Protein AF-A0A1S8BAC7-F1 (afdb_monomer)

Organism: NCBI:txid420778

Nearest PDB structures (foldseek):
  7ywp-assembly1_A  TM=1.695E-01  e=4.856E-01  Serratia proteamaculans

Foldseek 3Di:
DDDDDDDDDDDDDPPPPPPQDKDKAWEAQAADPDDWQFQQFADFQQQVPDRTRYQHHQPDKDKDKDKDADPPLGKIKIKIFISAHDAVPGRGTTKMKIWMAGSVLDIAIFMDGLNVTKMWIQGQQGIKIDSDQAWIKTWGTLPDPFTKMKIFGDHPRQQKGDIKIWTAQARKCALQGGSPDGPDRQDLDPPDGDIGSRQDTDMDDDMDGDGDDDPDDDDDDDDDDQADKFWDWHHDNFWIKIWIDGPNDIGIWIWGHDRRHTDDTQHDPPFKDKDDDFPFLTAGSHCGCVPHGWNWIWIWGDDPNDIDTDTPDDPD

Solvent-accessible surface area (backbone atoms only — not comparable to full-atom values): 18155 Å² total; per-residue (Å²): 137,86,86,82,84,83,84,80,83,82,78,82,78,81,77,76,80,77,74,74,65,66,46,76,47,76,32,62,56,39,58,35,91,63,88,76,67,67,65,69,72,59,46,75,69,46,74,77,48,87,43,54,95,58,36,17,17,68,87,36,67,49,73,50,78,49,74,49,74,40,90,88,60,58,30,39,42,36,40,37,44,37,31,26,37,64,44,98,89,50,92,35,25,36,36,39,40,39,36,36,28,41,63,90,56,53,62,46,73,40,57,41,72,17,79,77,13,36,44,36,36,40,37,74,70,19,38,37,40,33,35,43,78,39,34,36,39,40,35,43,27,71,80,51,87,84,29,36,35,42,37,39,37,52,14,80,84,48,46,31,40,38,38,38,39,34,38,42,53,34,72,41,28,35,63,75,34,58,51,79,43,74,81,43,66,31,49,82,46,96,96,42,75,52,61,36,61,62,47,24,58,59,70,50,80,53,71,49,70,63,89,64,86,78,87,87,84,79,88,82,84,88,76,95,68,94,66,79,60,33,46,50,72,51,61,44,98,48,29,39,38,40,39,36,35,55,89,94,46,75,38,53,35,28,38,32,30,54,95,55,35,82,74,48,78,42,70,47,81,85,35,50,47,78,43,82,44,50,95,29,46,61,42,33,88,84,53,45,72,82,63,45,42,41,50,26,45,37,50,35,40,60,59,97,91,43,79,52,85,50,73,54,72,75,49,105

Secondary structure (DSSP, 8-state):
-PPP------------------EEEEE-SS--SSPPPB--S--TT-SSS--BSSSPPTT--EEEEEEEE-TTT--EEEEEEEE----TT-SSSEEEEEEEE-TTS-EEEEEEE-TT-EEEEEETTEEEEEETTTEEEEEE-TTSSS-EEEEEEEETTTTEEEEEEEEESS--B-SSSBTT-TT----SBTTB---BSSSSEEEEEEEEE-----------------PPPEEEEEEETTEEEEEEEETTEEEEEEEEEETTEEEEEEESTTTEEEEEESTB-SEETTTBGGG-B--EEEEEEEETTEEEEEE-----

pLDDT: mean 75.14, std 21.35, range [21.98, 98.56]

Mean predicted aligned error: 11.05 Å

Radius of gyration: 21.4 Å; Cα contacts (8 Å, |Δi|>4): 702; chains: 1; bounding box: 42×78×62 Å

InterPro domains:
  IPR056402 Diels-Alderase, N-terminal domain [PF24137] (20-212)

Sequence (316 aa):
MRLAALAVTGGVSMATCCSNNTRTLNLAPAYHNGTVHVEHLPTPGNLDGVRMLTPAARSSADFWYFDVFSASINQTVNIVLFNSCEFSQYLHPLTVQVSGVYANGTAFYHEAIADAGVSLTNSAAGITGAWKGVGSFRGTSLAQLDVEYTITLDSAAMDISGTINLKSLAPPHHPCAPNAAVSADQSPVPGLFWAAAVPDAQTTVALRARLRRRTASGTTTRTGASGPPRYWGATASCGTACWTMRGAREHRKAFVCEDGRVRDRLWGEKKVVVGQRGRRAAWSLATGLVGAEGCGWIIRWRVAGWWRWRCGRRLL

Structure (mmCIF, N/CA/C/O backbone):
data_AF-A0A1S8BAC7-F1
#
_entry.id   AF-A0A1S8BAC7-F1
#
loop_
_atom_site.group_PDB
_atom_site.id
_atom_site.type_symbol
_atom_site.label_atom_id
_atom_site.label_alt_id
_atom_site.label_comp_id
_atom_site.label_asym_id
_atom_site.label_entity_id
_atom_site.label_seq_id
_atom_site.pdbx_PDB_ins_code
_atom_site.Cartn_x
_atom_site.Cartn_y
_atom_site.Cartn_z
_atom_site.occupancy
_atom_site.B_iso_or_equiv
_atom_site.auth_seq_id
_atom_site.auth_comp_id
_atom_site.auth_asym_id
_atom_site.auth_atom_id
_atom_site.pdbx_PDB_model_num
ATOM 1 N N . MET A 1 1 ? -13.564 58.855 -38.497 1.00 42.28 1 MET A N 1
ATOM 2 C CA . MET A 1 1 ? -13.480 57.448 -38.946 1.00 42.28 1 MET A CA 1
ATOM 3 C C . MET A 1 1 ? -12.813 56.656 -37.821 1.00 42.28 1 MET A C 1
ATOM 5 O O . MET A 1 1 ? -11.635 56.866 -37.575 1.00 42.28 1 MET A O 1
ATOM 9 N N . ARG A 1 2 ? -13.580 55.902 -37.019 1.00 39.72 2 ARG A N 1
ATOM 10 C CA . ARG A 1 2 ? -13.073 55.142 -35.856 1.00 39.72 2 ARG A CA 1
ATOM 11 C C . ARG A 1 2 ? -12.868 53.686 -36.285 1.00 39.72 2 ARG A C 1
ATOM 13 O O . ARG A 1 2 ? -13.846 53.043 -36.646 1.00 39.72 2 ARG A O 1
ATOM 20 N N . LEU A 1 3 ? -11.630 53.191 -36.254 1.00 42.50 3 LEU A N 1
ATOM 21 C CA . LEU A 1 3 ? -11.326 51.766 -36.418 1.00 42.50 3 LEU A CA 1
ATOM 22 C C . LEU A 1 3 ? -11.268 51.100 -35.039 1.00 42.50 3 LEU A C 1
ATOM 24 O O . LEU A 1 3 ? -10.473 51.496 -34.190 1.00 42.50 3 LEU A O 1
ATOM 28 N N . ALA A 1 4 ? -12.118 50.096 -34.831 1.00 47.16 4 ALA A N 1
ATOM 29 C CA . ALA A 1 4 ? -12.060 49.184 -33.698 1.00 47.16 4 ALA A CA 1
ATOM 30 C C . ALA A 1 4 ? -11.228 47.955 -34.095 1.00 47.16 4 ALA A C 1
ATOM 32 O O . ALA A 1 4 ? -11.544 47.292 -35.081 1.00 47.16 4 ALA A O 1
ATOM 33 N N . ALA A 1 5 ? -10.169 47.660 -33.341 1.00 48.50 5 ALA A N 1
ATOM 34 C CA . ALA A 1 5 ? -9.373 46.449 -33.502 1.00 48.50 5 ALA A CA 1
ATOM 35 C C . ALA A 1 5 ? -9.891 45.374 -32.535 1.00 48.50 5 ALA A C 1
ATOM 37 O O . ALA A 1 5 ? -9.780 45.518 -31.318 1.00 48.50 5 ALA A O 1
ATOM 38 N N . LEU A 1 6 ? -10.483 44.312 -33.084 1.00 50.25 6 LEU A N 1
ATOM 39 C CA . LEU A 1 6 ? -10.899 43.122 -32.346 1.00 50.25 6 LEU A CA 1
ATOM 40 C C . LEU A 1 6 ? -9.689 42.180 -32.227 1.00 50.25 6 LEU A C 1
ATOM 42 O O . LEU A 1 6 ? -9.240 41.619 -33.225 1.00 50.25 6 LEU A O 1
ATOM 46 N N . ALA A 1 7 ? -9.145 42.015 -31.022 1.00 49.56 7 ALA A N 1
ATOM 47 C CA . ALA A 1 7 ? -8.105 41.027 -30.751 1.00 49.56 7 ALA A CA 1
ATOM 48 C C . ALA A 1 7 ? -8.759 39.679 -30.413 1.00 49.56 7 ALA A C 1
ATOM 50 O O . ALA A 1 7 ? -9.357 39.518 -29.350 1.00 49.56 7 ALA A O 1
ATOM 51 N N . VAL A 1 8 ? -8.657 38.713 -31.328 1.00 51.03 8 VAL A N 1
ATOM 52 C CA . VAL A 1 8 ? -9.067 37.321 -31.102 1.00 51.03 8 VAL A CA 1
ATOM 53 C C . VAL A 1 8 ? -7.910 36.595 -30.419 1.00 51.03 8 VAL A C 1
ATOM 55 O O . VAL A 1 8 ? -6.892 36.303 -31.043 1.00 51.03 8 VAL A O 1
ATOM 58 N N . THR A 1 9 ? -8.045 36.309 -29.127 1.00 56.06 9 THR A N 1
ATOM 59 C CA . THR A 1 9 ? -7.118 35.441 -28.397 1.00 56.06 9 THR A CA 1
ATOM 60 C C . THR A 1 9 ? -7.487 33.981 -28.653 1.00 56.06 9 THR A C 1
ATOM 62 O O . THR A 1 9 ? -8.425 33.436 -28.077 1.00 56.06 9 THR A O 1
ATOM 65 N N . GLY A 1 10 ? -6.748 33.335 -29.558 1.00 46.16 10 GLY A N 1
ATOM 66 C CA . GLY A 1 10 ? -6.841 31.895 -29.787 1.00 46.16 10 GLY A CA 1
ATOM 67 C C . GLY A 1 10 ? -6.349 31.119 -28.565 1.00 46.16 10 GLY A C 1
ATOM 68 O O . GLY A 1 10 ? -5.160 31.133 -28.251 1.00 46.16 10 GLY A O 1
ATOM 69 N N . GLY A 1 11 ? -7.262 30.447 -27.864 1.00 45.00 11 GLY A N 1
ATOM 70 C CA . GLY A 1 11 ? -6.926 29.514 -26.794 1.00 45.00 11 GLY A CA 1
ATOM 71 C C . GLY A 1 11 ? -6.369 28.218 -27.375 1.00 45.00 11 GLY A C 1
ATOM 72 O O . GLY A 1 11 ? -7.105 27.435 -27.971 1.00 45.00 11 GLY A O 1
ATOM 73 N N . VAL A 1 12 ? -5.071 27.975 -27.198 1.00 43.78 12 VAL A N 1
ATOM 74 C CA . VAL A 1 12 ? -4.461 26.677 -27.503 1.00 43.78 12 VAL A CA 1
ATOM 75 C C . VAL A 1 12 ? -4.834 25.716 -26.376 1.00 43.78 12 VAL A C 1
ATOM 77 O O . VAL A 1 12 ? -4.272 25.771 -25.284 1.00 43.78 12 VAL A O 1
ATOM 80 N N . SER A 1 13 ? -5.816 24.851 -26.628 1.00 48.56 13 SER A N 1
ATOM 81 C CA . SER A 1 13 ? -6.136 23.741 -25.732 1.00 48.56 13 SER A CA 1
ATOM 82 C C . SER A 1 13 ? -5.038 22.688 -25.873 1.00 48.56 13 SER A C 1
ATOM 84 O O . SER A 1 13 ? -4.974 21.979 -26.879 1.00 48.56 13 SER A O 1
ATOM 86 N N . MET A 1 14 ? -4.124 22.615 -24.902 1.00 45.75 14 MET A N 1
ATOM 87 C CA . MET A 1 14 ? -3.164 21.517 -24.829 1.00 45.75 14 MET A CA 1
ATOM 88 C C . MET A 1 14 ? -3.912 20.249 -24.418 1.00 45.75 14 MET A C 1
ATOM 90 O O . MET A 1 14 ? -4.126 19.989 -23.236 1.00 45.75 14 MET A O 1
ATOM 94 N N . ALA A 1 15 ? -4.333 19.466 -25.411 1.00 43.78 15 ALA A N 1
ATOM 95 C CA . ALA A 1 15 ? -4.761 18.095 -25.202 1.00 43.78 15 ALA A CA 1
ATOM 96 C C . ALA A 1 15 ? -3.538 17.285 -24.752 1.00 43.78 15 ALA A C 1
ATOM 98 O O . ALA A 1 15 ? -2.684 16.911 -25.555 1.00 43.78 15 ALA A O 1
ATOM 99 N N . THR A 1 16 ? -3.425 17.050 -23.448 1.00 48.81 16 THR A N 1
ATOM 100 C CA . THR A 1 16 ? -2.468 16.098 -22.890 1.00 48.81 16 THR A CA 1
ATOM 101 C C . THR A 1 16 ? -2.789 14.732 -23.490 1.00 48.81 16 THR A C 1
ATOM 103 O O . THR A 1 16 ? -3.819 14.146 -23.163 1.00 48.81 16 THR A O 1
ATOM 106 N N . CYS A 1 17 ? -1.953 14.236 -24.405 1.00 44.88 17 CYS A N 1
ATOM 107 C CA . CYS A 1 17 ? -2.065 12.872 -24.914 1.00 44.88 17 CYS A CA 1
ATOM 108 C C . CYS A 1 17 ? -1.991 11.903 -23.728 1.00 44.88 17 CYS A C 1
ATOM 110 O O . CYS A 1 17 ? -0.914 11.651 -23.186 1.00 44.88 17 CYS A O 1
ATOM 112 N N . CYS A 1 18 ? -3.138 11.364 -23.317 1.00 50.09 18 CYS A N 1
ATOM 113 C CA . CYS A 1 18 ? -3.202 10.241 -22.399 1.00 50.09 18 CYS A CA 1
ATOM 114 C C . CYS A 1 18 ? -2.524 9.054 -23.089 1.00 50.09 18 CYS A C 1
ATOM 116 O O . CYS A 1 18 ? -3.093 8.428 -23.981 1.00 50.09 18 CYS A O 1
ATOM 118 N N . SER A 1 19 ? -1.276 8.771 -22.718 1.00 51.78 19 SER A N 1
ATOM 119 C CA . SER A 1 19 ? -0.589 7.550 -23.127 1.00 51.78 19 SER A CA 1
ATOM 120 C C . SER A 1 19 ? -1.385 6.353 -22.597 1.00 51.78 19 SER A C 1
ATOM 122 O O . SER A 1 19 ? -1.284 6.012 -21.421 1.00 51.78 19 SER A O 1
ATOM 124 N N . ASN A 1 20 ? -2.163 5.705 -23.467 1.00 62.03 20 ASN A N 1
ATOM 125 C CA . ASN A 1 20 ? -2.973 4.509 -23.189 1.00 62.03 20 ASN A CA 1
ATOM 126 C C . ASN A 1 20 ? -2.140 3.233 -22.941 1.00 62.03 20 ASN A C 1
ATOM 128 O O . ASN A 1 20 ? -2.645 2.118 -23.080 1.00 62.03 20 ASN A O 1
ATOM 132 N N . ASN A 1 21 ? -0.863 3.363 -22.584 1.00 81.56 21 ASN A N 1
ATOM 133 C CA . ASN A 1 21 ? 0.003 2.215 -22.365 1.00 81.56 21 ASN A CA 1
ATOM 134 C C . ASN A 1 21 ? -0.425 1.470 -21.101 1.00 81.56 21 ASN A C 1
ATOM 136 O O . ASN A 1 21 ? -0.156 1.894 -19.978 1.00 81.56 21 ASN A O 1
ATOM 140 N N . THR A 1 22 ? -1.087 0.334 -21.311 1.00 90.12 22 THR A N 1
ATOM 141 C CA . THR A 1 22 ? -1.288 -0.663 -20.266 1.00 90.12 22 THR A CA 1
ATOM 142 C C . THR A 1 22 ? 0.020 -1.411 -20.070 1.00 90.12 22 THR A C 1
ATOM 144 O O . THR A 1 22 ? 0.565 -2.000 -21.003 1.00 90.12 22 THR A O 1
ATOM 147 N N . ARG A 1 23 ? 0.532 -1.375 -18.846 1.00 92.12 23 ARG A N 1
ATOM 148 C CA . ARG A 1 23 ? 1.742 -2.065 -18.430 1.00 92.12 23 ARG A CA 1
ATOM 149 C C . ARG A 1 23 ? 1.366 -3.171 -17.465 1.00 92.12 23 ARG A C 1
ATOM 151 O O . ARG A 1 23 ? 0.921 -2.881 -16.360 1.00 92.12 23 ARG A O 1
ATOM 158 N N . THR A 1 24 ? 1.627 -4.412 -17.850 1.00 95.56 24 THR A N 1
ATOM 159 C CA . THR A 1 24 ? 1.499 -5.571 -16.963 1.00 95.56 24 THR A CA 1
ATOM 160 C C . THR A 1 24 ? 2.880 -6.097 -16.599 1.00 95.56 24 THR A C 1
ATOM 162 O O . THR A 1 24 ? 3.746 -6.249 -17.459 1.00 95.56 24 THR A O 1
ATOM 165 N N . LEU A 1 25 ? 3.082 -6.374 -15.317 1.00 96.81 25 LEU A N 1
ATOM 166 C CA . LEU A 1 25 ? 4.296 -6.935 -14.753 1.00 96.81 25 LEU A CA 1
ATOM 167 C C . LEU A 1 25 ? 3.953 -8.202 -13.976 1.00 96.81 25 LEU A C 1
ATOM 169 O O . LEU A 1 25 ? 3.127 -8.177 -13.069 1.00 96.81 25 LEU A O 1
ATOM 173 N N . ASN A 1 26 ? 4.634 -9.296 -14.305 1.00 98.19 26 ASN A N 1
ATOM 174 C CA . ASN A 1 26 ? 4.557 -10.538 -13.549 1.00 98.19 26 ASN A CA 1
ATOM 175 C C . ASN A 1 26 ? 5.874 -10.749 -12.804 1.00 98.19 26 ASN A C 1
ATOM 177 O O . ASN A 1 26 ? 6.935 -10.792 -13.425 1.00 98.19 26 ASN A O 1
ATOM 181 N N . LEU A 1 27 ? 5.803 -10.887 -11.483 1.00 97.88 27 LEU A N 1
ATOM 182 C CA . LEU A 1 27 ? 6.960 -11.143 -10.632 1.00 97.88 27 LEU A CA 1
ATOM 183 C C . LEU A 1 27 ? 6.969 -12.608 -10.205 1.00 97.88 27 LEU A C 1
ATOM 185 O O . LEU A 1 27 ? 5.995 -13.107 -9.634 1.00 97.88 27 LEU A O 1
ATOM 189 N N . ALA A 1 28 ? 8.082 -13.285 -10.478 1.00 97.56 28 ALA A N 1
ATOM 190 C CA . ALA A 1 28 ? 8.318 -14.642 -10.008 1.00 97.56 28 ALA A CA 1
ATOM 191 C C . ALA A 1 28 ? 8.602 -14.657 -8.491 1.00 97.56 28 ALA A C 1
ATOM 193 O O . ALA A 1 28 ? 9.180 -13.697 -7.974 1.00 97.56 28 ALA A O 1
ATOM 194 N N . PRO A 1 29 ? 8.250 -15.743 -7.780 1.00 97.19 29 PRO A N 1
ATOM 195 C CA . PRO A 1 29 ? 8.518 -15.941 -6.353 1.00 97.19 29 PRO A CA 1
ATOM 196 C C . PRO A 1 29 ? 9.998 -16.285 -6.106 1.00 97.19 29 PRO A C 1
ATOM 198 O O . PRO A 1 29 ? 10.340 -17.325 -5.556 1.00 97.19 29 PRO A O 1
ATOM 201 N N . ALA A 1 30 ? 10.905 -15.416 -6.544 1.00 96.31 30 ALA A N 1
ATOM 202 C CA . ALA A 1 30 ? 12.341 -15.558 -6.344 1.00 96.31 30 ALA A CA 1
ATOM 203 C C . ALA A 1 30 ? 12.979 -14.179 -6.187 1.00 96.31 30 ALA A C 1
ATOM 205 O O . ALA A 1 30 ? 12.541 -13.218 -6.816 1.00 96.31 30 ALA A O 1
ATOM 206 N N . TYR A 1 31 ? 14.026 -14.073 -5.370 1.00 95.75 31 TYR A N 1
ATOM 207 C CA . TYR A 1 31 ? 14.820 -12.847 -5.309 1.00 95.75 31 TYR A CA 1
ATOM 208 C C . TYR A 1 31 ? 15.506 -12.582 -6.652 1.00 95.75 31 TYR A C 1
ATOM 210 O O . TYR A 1 31 ? 16.012 -13.499 -7.303 1.00 95.75 31 TYR A O 1
ATOM 218 N N . HIS A 1 32 ? 15.562 -11.316 -7.057 1.00 95.56 32 HIS A N 1
ATOM 219 C CA . HIS A 1 32 ? 16.296 -10.925 -8.252 1.00 95.56 32 HIS A CA 1
ATOM 220 C C . HIS A 1 32 ? 17.803 -10.957 -7.987 1.00 95.56 32 HIS A C 1
ATOM 222 O O . HIS A 1 32 ? 18.302 -10.320 -7.056 1.00 95.56 32 HIS A O 1
ATOM 228 N N . ASN A 1 33 ? 18.528 -11.702 -8.820 1.00 93.81 33 ASN A N 1
ATOM 229 C CA . ASN A 1 33 ? 19.982 -11.768 -8.780 1.00 93.81 33 ASN A CA 1
ATOM 230 C C . ASN A 1 33 ? 20.565 -10.690 -9.702 1.00 93.81 33 ASN A C 1
ATOM 232 O O . ASN A 1 33 ? 20.845 -10.946 -10.872 1.00 93.81 33 ASN A O 1
ATOM 236 N N . GLY A 1 34 ? 20.661 -9.463 -9.197 1.00 91.50 34 GLY A N 1
ATOM 237 C CA . GLY A 1 34 ? 21.157 -8.334 -9.974 1.00 91.50 34 GLY A CA 1
ATOM 238 C C . GLY A 1 34 ? 20.811 -6.982 -9.369 1.00 91.50 34 GLY A C 1
ATOM 239 O O . GLY A 1 34 ? 20.239 -6.879 -8.280 1.00 91.50 34 GLY A O 1
ATOM 240 N N . THR A 1 35 ? 21.170 -5.931 -10.098 1.00 90.81 35 THR A N 1
ATOM 241 C CA . THR A 1 35 ? 20.839 -4.556 -9.730 1.00 90.81 35 THR A CA 1
ATOM 242 C C . THR A 1 35 ? 19.378 -4.273 -10.046 1.00 90.81 35 THR A C 1
ATOM 244 O O . THR A 1 35 ? 18.949 -4.361 -11.193 1.00 90.81 35 THR A O 1
ATOM 247 N N . VAL A 1 36 ? 18.623 -3.867 -9.029 1.00 91.75 36 VAL A N 1
ATOM 248 C CA . VAL A 1 36 ? 17.250 -3.388 -9.197 1.00 91.75 36 VAL A CA 1
ATOM 249 C C . VAL A 1 36 ? 17.268 -1.898 -9.505 1.00 91.75 36 VAL A C 1
ATOM 251 O O . VAL A 1 36 ? 17.799 -1.101 -8.731 1.00 91.75 36 VAL A O 1
ATOM 254 N N . HIS A 1 37 ? 16.639 -1.514 -10.613 1.00 90.38 37 HIS A N 1
ATOM 255 C CA . HIS A 1 37 ? 16.348 -0.117 -10.905 1.00 90.38 37 HIS A CA 1
ATOM 256 C C . HIS A 1 37 ? 15.007 0.280 -10.275 1.00 90.38 37 HIS A C 1
ATOM 258 O O . HIS A 1 37 ? 13.975 -0.317 -10.587 1.00 90.38 37 HIS A O 1
ATOM 264 N N . VAL A 1 38 ? 15.029 1.303 -9.418 1.00 88.25 38 VAL A N 1
ATOM 265 C CA . VAL A 1 38 ? 13.830 1.889 -8.803 1.00 88.25 38 VAL A CA 1
ATOM 266 C C . VAL A 1 38 ? 13.488 3.189 -9.526 1.00 88.25 38 VAL A C 1
ATOM 268 O O . VAL A 1 38 ? 14.299 4.120 -9.578 1.00 88.25 38 VAL A O 1
ATOM 271 N N . GLU A 1 39 ? 12.285 3.264 -10.088 1.00 85.38 39 GLU A N 1
ATOM 272 C CA . GLU A 1 39 ? 11.765 4.506 -10.658 1.00 85.38 39 GLU A CA 1
ATOM 273 C C . GLU A 1 39 ? 11.519 5.528 -9.542 1.00 85.38 39 GLU A C 1
ATOM 275 O O . GLU A 1 39 ? 10.659 5.342 -8.688 1.00 85.38 39 GLU A O 1
ATOM 280 N N . HIS A 1 40 ? 12.293 6.611 -9.548 1.00 79.88 40 HIS A N 1
ATOM 281 C CA . HIS A 1 40 ? 12.266 7.652 -8.515 1.00 79.88 40 HIS A CA 1
ATOM 282 C C . HIS A 1 40 ? 11.684 8.981 -9.011 1.00 79.88 40 HIS A C 1
ATOM 284 O O . HIS A 1 40 ? 11.554 9.934 -8.241 1.00 79.88 40 HIS A O 1
ATOM 290 N N . LEU A 1 41 ? 11.382 9.070 -10.309 1.00 79.75 41 LEU A N 1
ATOM 291 C CA . LEU A 1 41 ? 10.828 10.272 -10.909 1.00 79.75 41 LEU A CA 1
ATOM 292 C C . LEU A 1 41 ? 9.293 10.226 -10.881 1.00 79.75 41 LEU A C 1
ATOM 294 O O . LEU A 1 41 ? 8.696 9.167 -11.095 1.00 79.75 41 LEU A O 1
ATOM 298 N N . PRO A 1 42 ? 8.627 11.366 -10.623 1.00 75.12 42 PRO A N 1
ATOM 299 C CA . PRO A 1 42 ? 7.185 11.467 -10.768 1.00 75.12 42 PRO A CA 1
ATOM 300 C C . PRO A 1 42 ? 6.772 11.274 -12.217 1.00 75.12 42 PRO A C 1
ATOM 302 O O . PRO A 1 42 ? 7.238 11.980 -13.110 1.00 75.12 42 PRO A O 1
ATOM 305 N N . THR A 1 43 ? 5.817 10.378 -12.412 1.00 78.50 43 THR A N 1
ATOM 306 C CA . THR A 1 43 ? 5.073 10.256 -13.658 1.00 78.50 43 THR A CA 1
ATOM 307 C C . THR A 1 43 ? 3.639 10.683 -13.354 1.00 78.50 43 THR A C 1
ATOM 309 O O . THR A 1 43 ? 3.008 10.071 -12.483 1.00 78.50 43 THR A O 1
ATOM 312 N N . PRO A 1 44 ? 3.116 11.734 -14.012 1.00 74.50 44 PRO A N 1
ATOM 313 C CA . PRO A 1 44 ? 1.761 12.211 -13.762 1.00 74.50 44 PRO A CA 1
ATOM 314 C C . PRO A 1 44 ? 0.733 11.079 -13.854 1.00 74.50 44 PRO A C 1
ATOM 316 O O . PRO A 1 44 ? 0.732 10.311 -14.813 1.00 74.50 44 PRO A O 1
ATOM 319 N N . GLY A 1 45 ? -0.127 10.964 -12.839 1.00 77.12 45 GLY A N 1
ATOM 320 C CA . GLY A 1 45 ? -1.185 9.947 -12.799 1.00 77.12 45 GLY A CA 1
ATOM 321 C C . GLY A 1 45 ? -0.721 8.524 -12.461 1.00 77.12 45 GLY A C 1
ATOM 322 O O . GLY A 1 45 ? -1.559 7.637 -12.384 1.00 77.12 45 GLY A O 1
ATOM 323 N N . ASN A 1 46 ? 0.573 8.307 -12.215 1.00 82.69 46 ASN A N 1
ATOM 324 C CA . ASN A 1 46 ? 1.167 6.999 -11.918 1.00 82.69 46 ASN A CA 1
ATOM 325 C C . ASN A 1 46 ? 1.900 7.036 -10.563 1.00 82.69 46 ASN A C 1
ATOM 327 O O . ASN A 1 46 ? 3.049 6.616 -10.412 1.00 82.69 46 ASN A O 1
ATOM 331 N N . LEU A 1 47 ? 1.255 7.645 -9.570 1.00 87.50 47 LEU A N 1
ATOM 332 C CA . LEU A 1 47 ? 1.820 7.851 -8.237 1.00 87.50 47 LEU A CA 1
ATOM 333 C C . LEU A 1 47 ? 1.841 6.555 -7.414 1.00 87.50 47 LEU A C 1
ATOM 335 O O . LEU A 1 47 ? 2.806 6.311 -6.694 1.00 87.50 47 LEU A O 1
ATOM 339 N N . ASP A 1 48 ? 0.825 5.721 -7.593 1.00 91.19 48 ASP A N 1
ATOM 340 C CA . ASP A 1 48 ? 0.645 4.370 -7.047 1.00 91.19 48 ASP A CA 1
ATOM 341 C C . ASP A 1 48 ? 1.277 3.262 -7.899 1.00 91.19 48 ASP A C 1
ATOM 343 O O . ASP A 1 48 ? 1.249 2.093 -7.510 1.00 91.19 48 ASP A O 1
ATOM 347 N N . GLY A 1 49 ? 1.825 3.627 -9.059 1.00 89.44 49 GLY A N 1
ATOM 348 C CA . GLY A 1 49 ? 2.409 2.702 -10.013 1.00 89.44 49 GLY A CA 1
ATOM 349 C C . GLY A 1 49 ? 3.620 1.949 -9.490 1.00 89.44 49 GLY A C 1
ATOM 350 O O . GLY A 1 49 ? 4.342 2.405 -8.603 1.00 89.44 49 GLY A O 1
ATOM 351 N N . VAL A 1 50 ? 3.852 0.797 -10.112 1.00 88.62 50 VAL A N 1
ATOM 352 C CA . VAL A 1 50 ? 4.989 -0.077 -9.822 1.00 88.62 50 VAL A CA 1
ATOM 353 C C . VAL A 1 50 ? 6.312 0.664 -10.002 1.00 88.62 50 VAL A C 1
ATOM 355 O O . VAL A 1 50 ? 6.566 1.217 -11.074 1.00 88.62 50 VAL A O 1
ATOM 358 N N . ARG A 1 51 ? 7.177 0.623 -8.981 1.00 87.81 51 ARG A N 1
ATOM 359 C CA . ARG A 1 51 ? 8.489 1.292 -9.004 1.00 87.81 51 ARG A CA 1
ATOM 360 C C . ARG A 1 51 ? 9.628 0.352 -9.366 1.00 87.81 51 ARG A C 1
ATOM 362 O O . ARG A 1 51 ? 10.661 0.811 -9.853 1.00 87.81 51 ARG A O 1
ATOM 369 N N . MET A 1 52 ? 9.436 -0.950 -9.155 1.00 91.88 52 MET A N 1
ATOM 370 C CA . MET A 1 52 ? 10.415 -2.000 -9.444 1.00 91.88 52 MET A CA 1
ATOM 371 C C . MET A 1 52 ? 9.897 -2.986 -10.491 1.00 91.88 52 MET A C 1
ATOM 373 O O . MET A 1 52 ? 8.843 -3.591 -10.333 1.00 91.88 52 MET A O 1
ATOM 377 N N . LEU A 1 53 ? 10.667 -3.177 -11.564 1.00 93.06 53 LEU A N 1
ATOM 378 C CA . LEU A 1 53 ? 10.264 -3.997 -12.721 1.00 93.06 53 LEU A CA 1
ATOM 379 C C . LEU A 1 53 ? 10.689 -5.459 -12.621 1.00 93.06 53 LEU A C 1
ATOM 381 O O . LEU A 1 53 ? 10.529 -6.234 -13.559 1.00 93.06 53 LEU A O 1
ATOM 385 N N . THR A 1 54 ? 11.274 -5.814 -11.493 1.00 95.75 54 THR A N 1
ATOM 386 C CA . THR A 1 54 ? 11.789 -7.133 -11.178 1.00 95.75 54 THR A CA 1
ATOM 387 C C . THR A 1 54 ? 11.353 -7.483 -9.760 1.00 95.75 54 THR A C 1
ATOM 389 O O . THR A 1 54 ? 10.961 -6.597 -8.984 1.00 95.75 54 THR A O 1
ATOM 392 N N . PRO A 1 55 ? 11.425 -8.766 -9.374 1.00 95.88 55 PRO A N 1
ATOM 393 C CA . PRO A 1 55 ? 11.401 -9.101 -7.964 1.00 95.88 55 PRO A CA 1
ATOM 394 C C . PRO A 1 55 ? 12.495 -8.322 -7.230 1.00 95.88 55 PRO A C 1
ATOM 396 O O . PRO A 1 55 ? 13.497 -7.912 -7.820 1.00 95.88 55 PRO A O 1
ATOM 399 N N . ALA A 1 56 ? 12.317 -8.101 -5.939 1.00 93.69 56 ALA A N 1
ATOM 400 C CA . ALA A 1 56 ? 13.318 -7.422 -5.151 1.00 93.69 56 ALA A CA 1
ATOM 401 C C . ALA A 1 56 ? 14.635 -8.202 -5.145 1.00 93.69 56 ALA A C 1
ATOM 403 O O . ALA A 1 56 ? 14.665 -9.430 -5.051 1.00 93.69 56 ALA A O 1
ATOM 404 N N . ALA A 1 57 ? 15.736 -7.466 -5.233 1.00 90.69 57 ALA A N 1
ATOM 405 C CA . ALA A 1 57 ? 17.023 -7.933 -4.758 1.00 90.69 57 ALA A CA 1
ATOM 406 C C . ALA A 1 57 ? 17.059 -7.845 -3.228 1.00 90.69 57 ALA A C 1
ATOM 408 O O . ALA A 1 57 ? 16.223 -7.206 -2.584 1.00 90.69 57 ALA A O 1
ATOM 409 N N . ARG A 1 58 ? 18.088 -8.450 -2.636 1.00 86.50 58 ARG A N 1
ATOM 410 C CA . ARG A 1 58 ? 18.244 -8.583 -1.179 1.00 86.50 58 ARG A CA 1
ATOM 411 C C . ARG A 1 58 ? 18.304 -7.246 -0.422 1.00 86.50 58 ARG A C 1
ATOM 413 O O . ARG A 1 58 ? 18.095 -7.240 0.783 1.00 86.50 58 ARG A O 1
ATOM 420 N N . SER A 1 59 ? 18.537 -6.124 -1.108 1.00 86.38 59 SER A N 1
ATOM 421 C CA . SER A 1 59 ? 18.654 -4.768 -0.543 1.00 86.38 59 SER A CA 1
ATOM 422 C C . SER A 1 59 ? 17.616 -3.759 -1.060 1.00 86.38 59 SER A C 1
ATOM 424 O O . SER A 1 59 ? 17.707 -2.575 -0.741 1.00 86.38 59 SER A O 1
ATOM 426 N N . SER A 1 60 ? 16.636 -4.195 -1.854 1.00 89.69 60 SER A N 1
ATOM 427 C CA . SER A 1 60 ? 15.591 -3.335 -2.433 1.00 89.69 60 SER A CA 1
ATOM 428 C C . SER A 1 60 ? 14.216 -3.736 -1.918 1.00 89.69 60 SER A C 1
ATOM 430 O O . SER A 1 60 ? 14.015 -4.906 -1.613 1.00 89.69 60 SER A O 1
ATOM 432 N N . ALA A 1 61 ? 13.265 -2.810 -1.863 1.00 90.88 61 ALA A N 1
ATOM 433 C CA . ALA A 1 61 ? 11.886 -3.127 -1.518 1.00 90.88 61 ALA A CA 1
ATOM 434 C C . ALA A 1 61 ? 10.911 -2.199 -2.250 1.00 90.88 61 ALA A C 1
ATOM 436 O O . ALA A 1 61 ? 11.184 -1.009 -2.396 1.00 90.88 61 ALA A O 1
ATOM 437 N N . ASP A 1 62 ? 9.767 -2.752 -2.634 1.00 92.12 62 ASP A N 1
ATOM 438 C CA . ASP A 1 62 ? 8.572 -2.045 -3.091 1.00 92.12 62 ASP A CA 1
ATOM 439 C C . ASP A 1 62 ? 7.369 -2.628 -2.340 1.00 92.12 62 ASP A C 1
ATOM 441 O O . ASP A 1 62 ? 7.336 -3.831 -2.050 1.00 92.12 62 ASP A O 1
ATOM 445 N N . PHE A 1 63 ? 6.410 -1.796 -1.950 1.00 93.31 63 PHE A N 1
ATOM 446 C CA . PHE A 1 63 ? 5.252 -2.269 -1.197 1.00 93.31 63 PHE A CA 1
ATOM 447 C C . PHE A 1 63 ? 4.057 -1.331 -1.308 1.00 93.31 63 PHE A C 1
ATOM 449 O O . PHE A 1 63 ? 4.193 -0.112 -1.399 1.00 93.31 63 PHE A O 1
ATOM 456 N N . TRP A 1 64 ? 2.872 -1.926 -1.201 1.00 95.94 64 TRP A N 1
ATOM 457 C CA . TRP A 1 64 ? 1.609 -1.210 -1.082 1.00 95.94 64 TRP A CA 1
ATOM 458 C C . TRP A 1 64 ? 1.084 -1.383 0.334 1.00 95.94 64 TRP A C 1
ATOM 460 O O . TRP A 1 64 ? 0.991 -2.502 0.840 1.00 95.94 64 TRP A O 1
ATOM 470 N N . TYR A 1 65 ? 0.772 -0.262 0.974 1.00 94.19 65 TYR A N 1
ATOM 471 C CA . TYR A 1 65 ? 0.345 -0.190 2.364 1.00 94.19 65 TYR A CA 1
ATOM 472 C C . TYR A 1 65 ? -1.073 0.374 2.430 1.00 94.19 65 TYR A C 1
ATOM 474 O O . TYR A 1 65 ? -1.353 1.423 1.852 1.00 94.19 65 TYR A O 1
ATOM 482 N N . PHE A 1 66 ? -1.939 -0.308 3.172 1.00 95.00 66 PHE A N 1
ATOM 483 C CA . PHE A 1 66 ? -3.311 0.106 3.432 1.00 95.00 66 PHE A CA 1
ATOM 484 C C . PHE A 1 66 ? -3.584 0.005 4.923 1.00 95.00 66 PHE A C 1
ATOM 486 O O . PHE A 1 66 ? -3.267 -1.004 5.555 1.00 95.00 66 PHE A O 1
ATOM 493 N N . ASP A 1 67 ? -4.206 1.016 5.502 1.00 92.94 67 ASP A N 1
ATOM 494 C CA . ASP A 1 67 ? -4.677 0.967 6.874 1.00 92.94 67 ASP A CA 1
ATOM 495 C C . ASP A 1 67 ? -6.088 1.517 7.006 1.00 92.94 67 ASP A C 1
ATOM 497 O O . ASP A 1 67 ? -6.577 2.315 6.210 1.00 92.94 67 ASP A O 1
ATOM 501 N N . VAL A 1 68 ? -6.775 1.005 8.020 1.00 90.75 68 VAL A N 1
ATOM 502 C CA . VAL A 1 68 ? -8.130 1.397 8.368 1.00 90.75 68 VAL A CA 1
ATOM 503 C C . VAL A 1 68 ? -8.232 1.489 9.875 1.00 90.75 68 VAL A C 1
ATOM 505 O O . VAL A 1 68 ? -7.786 0.602 10.606 1.00 90.75 68 VAL A O 1
ATOM 508 N N . PHE A 1 69 ? -8.885 2.549 10.335 1.00 89.00 69 PHE A N 1
ATOM 509 C CA . PHE A 1 69 ? -9.254 2.736 11.727 1.00 89.00 69 PHE A CA 1
ATOM 510 C C . PHE A 1 69 ? -10.749 3.026 11.826 1.00 89.00 69 PHE A C 1
ATOM 512 O O . PHE A 1 69 ? -11.265 3.913 11.145 1.00 89.00 69 PHE A O 1
ATOM 519 N N . SER A 1 70 ? -11.445 2.313 12.709 1.00 88.25 70 SER A N 1
ATOM 520 C CA . SER A 1 70 ? -12.834 2.623 13.029 1.00 88.25 70 SER A CA 1
ATOM 521 C C . SER A 1 70 ? -12.927 3.559 14.228 1.00 88.25 70 SER A C 1
ATOM 523 O O . SER A 1 70 ? -12.585 3.186 15.353 1.00 88.25 70 SER A O 1
ATOM 525 N N . ALA A 1 71 ? -13.468 4.757 13.997 1.00 81.31 71 ALA A N 1
ATOM 526 C CA . ALA A 1 71 ? -13.702 5.747 15.044 1.00 81.31 71 ALA A CA 1
ATOM 527 C C . ALA A 1 71 ? -14.779 5.330 16.060 1.00 81.31 71 ALA A C 1
ATOM 529 O O . ALA A 1 71 ? -14.733 5.781 17.202 1.00 81.31 71 ALA A O 1
ATOM 530 N N . SER A 1 72 ? -15.732 4.479 15.667 1.00 88.00 72 SER A N 1
ATOM 531 C CA . SER A 1 72 ? -16.859 4.085 16.521 1.00 88.00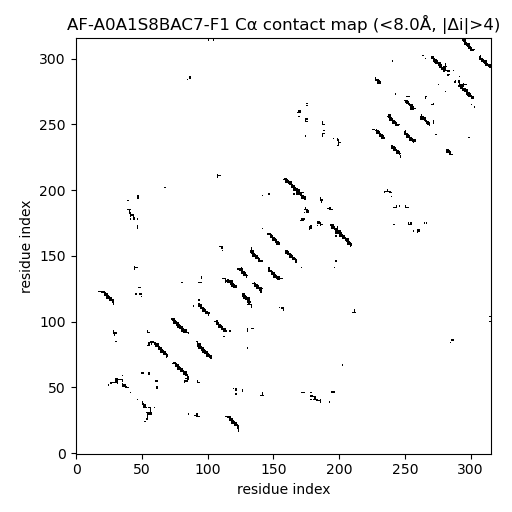 72 SER A CA 1
ATOM 532 C C . SER A 1 72 ? -16.542 2.887 17.413 1.00 88.00 72 SER A C 1
ATOM 534 O O . SER A 1 72 ? -16.941 2.872 18.573 1.00 88.00 72 SER A O 1
ATOM 536 N N . ILE A 1 73 ? -15.814 1.896 16.891 1.00 87.88 73 ILE A N 1
ATOM 537 C CA . ILE A 1 73 ? -15.542 0.636 17.607 1.00 87.88 73 ILE A CA 1
ATOM 538 C C . ILE A 1 73 ? -14.070 0.440 17.976 1.00 87.88 73 ILE A C 1
ATOM 540 O O . ILE A 1 73 ? -13.716 -0.603 18.517 1.00 87.88 73 ILE A O 1
ATOM 544 N N . ASN A 1 74 ? -13.213 1.433 17.712 1.00 87.19 74 ASN A N 1
ATOM 545 C CA . ASN A 1 74 ? -11.791 1.423 18.070 1.00 87.19 74 ASN A CA 1
ATOM 546 C C . ASN A 1 74 ? -11.065 0.153 17.583 1.00 87.19 74 ASN A C 1
ATOM 548 O O . ASN A 1 74 ? -10.332 -0.495 18.330 1.00 87.19 74 ASN A O 1
ATOM 552 N N . GLN A 1 75 ? -11.323 -0.215 16.329 1.00 88.06 75 GLN A N 1
ATOM 553 C CA . GLN A 1 75 ? -10.670 -1.326 15.643 1.00 88.06 75 GLN A CA 1
ATOM 554 C C . GLN A 1 75 ? -9.694 -0.801 14.601 1.00 88.06 75 GLN A C 1
ATOM 556 O O . GLN A 1 75 ? -9.950 0.226 13.972 1.00 88.06 75 GLN A O 1
ATOM 561 N N . THR A 1 76 ? -8.597 -1.526 14.406 1.00 89.81 76 THR A N 1
ATOM 562 C CA . THR A 1 76 ? -7.606 -1.231 13.366 1.00 89.81 76 THR A CA 1
ATOM 563 C C . THR A 1 76 ? -7.340 -2.455 12.521 1.00 89.81 76 THR A C 1
ATOM 565 O O . THR A 1 76 ? -7.325 -3.576 13.030 1.00 89.81 76 THR A O 1
ATOM 568 N N . VAL A 1 77 ? -7.083 -2.219 11.241 1.00 90.88 77 VAL A N 1
ATOM 569 C CA . VAL A 1 77 ? -6.513 -3.204 10.327 1.00 90.88 77 VAL A CA 1
ATOM 570 C C . VAL A 1 77 ? -5.446 -2.503 9.502 1.00 90.88 77 VAL A C 1
ATOM 572 O O . VAL A 1 77 ? -5.651 -1.389 9.030 1.00 90.88 77 VAL A O 1
ATOM 575 N N . ASN A 1 78 ? -4.317 -3.166 9.323 1.00 93.62 78 ASN A N 1
ATOM 576 C CA . ASN A 1 78 ? -3.250 -2.784 8.427 1.00 93.62 78 ASN A CA 1
ATOM 577 C C . ASN A 1 78 ? -2.923 -3.960 7.504 1.00 93.62 78 ASN A C 1
ATOM 579 O O . ASN A 1 78 ? -2.820 -5.097 7.963 1.00 93.62 78 ASN A O 1
ATOM 583 N N . ILE A 1 79 ? -2.763 -3.672 6.218 1.00 94.44 79 ILE A N 1
ATOM 584 C CA . ILE A 1 79 ? -2.406 -4.623 5.173 1.00 94.44 79 ILE A CA 1
ATOM 585 C C . ILE A 1 79 ? -1.182 -4.082 4.448 1.00 94.44 79 ILE A C 1
ATOM 587 O O . ILE A 1 79 ? -1.163 -2.922 4.032 1.00 94.44 79 ILE A O 1
ATOM 591 N N . VAL A 1 80 ? -0.182 -4.935 4.257 1.00 95.25 80 VAL A N 1
ATOM 592 C CA . VAL A 1 80 ? 0.982 -4.615 3.434 1.00 95.25 80 VAL A CA 1
ATOM 593 C C . VAL A 1 80 ? 1.215 -5.736 2.437 1.00 95.25 80 VAL A C 1
ATOM 595 O O . VAL A 1 80 ? 1.297 -6.900 2.826 1.00 95.25 80 VAL A O 1
ATOM 598 N N . LEU A 1 81 ? 1.308 -5.385 1.158 1.00 96.06 81 LEU A N 1
ATOM 599 C CA . LEU A 1 81 ? 1.645 -6.306 0.077 1.00 96.06 81 LEU A CA 1
ATOM 600 C C . LEU A 1 81 ? 3.066 -5.996 -0.393 1.00 96.06 81 LEU A C 1
ATOM 602 O O . LEU A 1 81 ? 3.342 -4.885 -0.851 1.00 96.06 81 LEU A O 1
ATOM 606 N N . PHE A 1 82 ? 3.967 -6.960 -0.235 1.00 94.50 82 PHE A N 1
ATOM 607 C CA . PHE A 1 82 ? 5.407 -6.773 -0.371 1.00 94.50 82 PHE A CA 1
ATOM 608 C C . PHE A 1 82 ? 5.974 -7.348 -1.665 1.00 94.50 82 PHE A C 1
ATOM 610 O O . PHE A 1 82 ? 5.650 -8.462 -2.075 1.00 94.50 82 PHE A O 1
ATOM 617 N N . ASN A 1 83 ? 6.916 -6.601 -2.230 1.00 95.31 83 ASN A N 1
ATOM 618 C CA . ASN A 1 83 ? 8.050 -7.081 -3.005 1.00 95.31 83 ASN A CA 1
ATOM 619 C C . ASN A 1 83 ? 9.317 -6.622 -2.261 1.00 95.31 83 ASN A C 1
ATOM 621 O O . ASN A 1 83 ? 9.906 -5.593 -2.587 1.00 95.31 83 ASN A O 1
ATOM 625 N N . SER A 1 84 ? 9.656 -7.297 -1.165 1.00 89.88 84 SER A N 1
ATOM 626 C CA . SER A 1 84 ? 10.580 -6.783 -0.148 1.00 89.88 84 SER A CA 1
ATOM 627 C C . SER A 1 84 ? 12.009 -7.302 -0.258 1.00 89.88 84 SER A C 1
ATOM 629 O O . SER A 1 84 ? 12.281 -8.310 -0.895 1.00 89.88 84 SER A O 1
ATOM 631 N N . CYS A 1 85 ? 12.919 -6.663 0.473 1.00 83.88 85 CYS A N 1
ATOM 632 C CA . CYS A 1 85 ? 14.296 -7.113 0.636 1.00 83.88 85 CYS A CA 1
ATOM 633 C C . CYS A 1 85 ? 14.393 -8.495 1.311 1.00 83.88 85 CYS A C 1
ATOM 635 O O . CYS A 1 85 ? 13.389 -9.140 1.638 1.00 83.88 85 CYS A O 1
ATOM 637 N N . GLU A 1 86 ? 15.620 -8.973 1.508 1.00 81.38 86 GLU A N 1
ATOM 638 C CA . GLU A 1 86 ? 15.827 -10.249 2.179 1.00 81.38 86 GLU A CA 1
ATOM 639 C C . GLU A 1 86 ? 15.472 -10.164 3.660 1.00 81.38 86 GLU A C 1
ATOM 641 O O . GLU A 1 86 ? 16.080 -9.418 4.428 1.00 81.38 86 GLU A O 1
ATOM 646 N N . PHE A 1 87 ? 14.520 -11.001 4.053 1.00 75.81 87 PHE A N 1
ATOM 647 C CA . PHE A 1 87 ? 14.349 -11.409 5.433 1.00 75.81 87 PHE A CA 1
ATOM 648 C C . PHE A 1 87 ? 14.807 -12.856 5.521 1.00 75.81 87 PHE A C 1
ATOM 650 O O . PHE A 1 87 ? 14.370 -13.680 4.721 1.00 75.81 87 PHE A O 1
ATOM 657 N N . SER A 1 88 ? 15.635 -13.188 6.510 1.00 76.25 88 SER A N 1
ATOM 658 C CA . SER A 1 88 ? 16.168 -14.549 6.679 1.00 76.25 88 SER A CA 1
ATOM 659 C C . SER A 1 88 ? 15.085 -15.629 6.796 1.00 76.25 88 SER A C 1
ATOM 661 O O . SER A 1 88 ? 15.359 -16.803 6.573 1.00 76.25 88 SER A O 1
ATOM 663 N N . GLN A 1 89 ? 13.859 -15.236 7.148 1.00 77.69 89 GLN A N 1
ATOM 664 C CA . GLN A 1 89 ? 12.704 -16.118 7.275 1.00 77.69 89 GLN A CA 1
ATOM 665 C C . GLN A 1 89 ? 11.909 -16.349 5.976 1.00 77.69 89 GLN A C 1
ATOM 667 O O . GLN A 1 89 ? 11.025 -17.203 5.979 1.00 77.69 89 GLN A O 1
ATOM 672 N N . TYR A 1 90 ? 12.170 -15.610 4.890 1.00 83.50 90 TYR A N 1
ATOM 673 C CA . TYR A 1 90 ? 11.415 -15.738 3.637 1.00 83.50 90 TYR A CA 1
ATOM 674 C C . TYR A 1 90 ? 12.276 -16.326 2.522 1.00 83.50 90 TYR A C 1
ATOM 676 O O . TYR A 1 90 ? 13.402 -15.899 2.282 1.00 83.50 90 TYR A O 1
ATOM 684 N N . LEU A 1 91 ? 11.708 -17.290 1.797 1.00 90.12 91 LEU A N 1
ATOM 685 C CA . LEU A 1 91 ? 12.360 -17.912 0.641 1.00 90.12 91 LEU A CA 1
ATOM 686 C C . LEU A 1 91 ? 12.411 -16.970 -0.573 1.00 90.12 91 LEU A C 1
ATOM 688 O O . LEU A 1 91 ? 13.267 -17.124 -1.444 1.00 90.12 91 LEU A O 1
ATOM 692 N N . HIS A 1 92 ? 11.504 -15.994 -0.634 1.00 93.94 92 HIS A N 1
ATOM 693 C CA . HIS A 1 92 ? 11.379 -15.045 -1.735 1.00 93.94 92 HIS A CA 1
ATOM 694 C C . HIS A 1 92 ? 10.666 -13.750 -1.285 1.00 93.94 92 HIS A C 1
ATOM 696 O O . HIS A 1 92 ? 10.066 -13.724 -0.209 1.00 93.94 92 HIS A O 1
ATOM 702 N N . PRO A 1 93 ? 10.686 -12.663 -2.086 1.00 94.06 93 PRO A N 1
ATOM 703 C CA . PRO A 1 93 ? 10.325 -11.322 -1.611 1.00 94.06 93 PRO A CA 1
ATOM 704 C C . PRO A 1 93 ? 8.818 -11.024 -1.568 1.00 94.06 93 PRO A C 1
ATOM 706 O O . PRO A 1 93 ? 8.428 -9.890 -1.297 1.00 94.06 93 PRO A O 1
ATOM 709 N N . LEU A 1 94 ? 7.966 -11.994 -1.909 1.00 96.94 94 LEU A N 1
ATOM 710 C CA . LEU A 1 94 ? 6.553 -11.755 -2.214 1.00 96.94 94 LEU A CA 1
ATOM 711 C C . LEU A 1 94 ? 5.675 -12.248 -1.067 1.00 96.94 94 LEU A C 1
ATOM 713 O O . LEU A 1 94 ? 5.375 -13.439 -0.977 1.00 96.94 94 LEU A O 1
ATOM 717 N N . THR A 1 95 ? 5.255 -11.333 -0.199 1.00 95.81 95 THR A N 1
ATOM 718 C CA . THR A 1 95 ? 4.448 -11.654 0.986 1.00 95.81 95 THR A CA 1
ATOM 719 C C . THR A 1 95 ? 3.299 -10.670 1.166 1.00 95.81 95 THR A C 1
ATOM 721 O O . THR A 1 95 ? 3.325 -9.550 0.653 1.00 95.81 95 THR A O 1
ATOM 724 N N . VAL A 1 96 ? 2.270 -11.090 1.898 1.00 96.25 96 VAL A N 1
ATOM 725 C CA . VAL A 1 96 ? 1.210 -10.207 2.392 1.00 96.25 96 VAL A CA 1
ATOM 726 C C . VAL A 1 96 ? 1.179 -10.310 3.907 1.00 96.25 96 VAL A C 1
ATOM 728 O O . VAL A 1 96 ? 1.116 -11.412 4.453 1.00 96.25 96 VAL A O 1
ATOM 731 N N . GLN A 1 97 ? 1.199 -9.164 4.578 1.00 94.56 97 GLN A N 1
ATOM 732 C CA . GLN A 1 97 ? 1.034 -9.057 6.024 1.00 94.56 97 GLN A CA 1
ATOM 733 C C . GLN A 1 97 ? -0.296 -8.391 6.339 1.00 94.56 97 GLN A C 1
ATOM 735 O O . GLN A 1 97 ? -0.658 -7.387 5.725 1.00 94.56 97 GLN A O 1
ATOM 740 N N . VAL A 1 98 ? -1.001 -8.933 7.328 1.00 93.94 98 VAL A N 1
ATOM 741 C CA . VAL A 1 98 ? -2.240 -8.367 7.856 1.00 93.94 98 VAL A CA 1
ATOM 742 C C . VAL A 1 98 ? -2.125 -8.299 9.370 1.00 93.94 98 VAL A C 1
ATOM 744 O O . VAL A 1 98 ? -1.920 -9.308 10.040 1.00 93.94 98 VAL A O 1
ATOM 747 N N . SER A 1 99 ? -2.254 -7.108 9.933 1.00 92.81 99 SER A N 1
ATOM 748 C CA . SER A 1 99 ? -2.185 -6.893 11.377 1.00 92.81 99 SER A CA 1
ATOM 749 C C . SER A 1 99 ? -3.272 -5.941 11.838 1.00 92.81 99 SER A C 1
ATOM 751 O O . SER A 1 99 ? -3.884 -5.250 11.030 1.00 92.81 99 SER A O 1
ATOM 753 N N . GLY A 1 100 ? -3.552 -5.913 13.132 1.00 89.00 100 GLY A N 1
ATOM 754 C CA . GLY A 1 100 ? -4.581 -5.029 13.652 1.00 89.00 100 GLY A CA 1
ATOM 755 C C . GLY A 1 100 ? -4.882 -5.271 15.115 1.00 89.00 100 GLY A C 1
ATOM 756 O O . GLY A 1 100 ? -4.241 -6.087 15.780 1.00 89.00 100 GLY A O 1
ATOM 757 N N . VAL A 1 101 ? -5.874 -4.541 15.609 1.00 87.38 101 VAL A N 1
ATOM 758 C CA . VAL A 1 101 ? -6.332 -4.593 16.997 1.00 87.38 101 VAL A CA 1
ATOM 759 C C . VAL A 1 101 ? -7.855 -4.609 17.006 1.00 87.38 101 VAL A C 1
ATOM 761 O O . VAL A 1 101 ? -8.501 -3.739 16.419 1.00 87.38 101 VAL A O 1
ATOM 764 N N . TYR A 1 102 ? -8.429 -5.608 17.675 1.00 88.31 102 TYR A N 1
ATOM 765 C CA . TYR A 1 102 ? -9.865 -5.711 17.920 1.00 88.31 102 TYR A CA 1
ATOM 766 C C . TYR A 1 102 ? -10.333 -4.684 18.959 1.00 88.31 102 TYR A C 1
ATOM 768 O O . TYR A 1 102 ? -9.548 -4.167 19.750 1.00 88.31 102 TYR A O 1
ATOM 776 N N . ALA A 1 103 ? -11.646 -4.450 19.026 1.00 89.44 103 ALA A N 1
ATOM 777 C CA . ALA A 1 103 ? -12.248 -3.473 19.941 1.00 89.44 103 ALA A CA 1
ATOM 778 C C . ALA A 1 103 ? -11.913 -3.752 21.421 1.00 89.44 103 ALA A C 1
ATOM 780 O O . ALA A 1 103 ? -11.782 -2.833 22.225 1.00 89.44 103 ALA A O 1
ATOM 781 N N . ASN A 1 104 ? -11.728 -5.029 21.772 1.00 89.38 104 ASN A N 1
ATOM 782 C CA . ASN A 1 104 ? -11.338 -5.475 23.111 1.00 89.38 104 ASN A CA 1
ATOM 783 C C . ASN A 1 104 ? -9.829 -5.309 23.408 1.00 89.38 104 ASN A C 1
ATOM 785 O O . ASN A 1 104 ? -9.363 -5.762 24.449 1.00 89.38 104 ASN A O 1
ATOM 789 N N . GLY A 1 105 ? -9.062 -4.702 22.496 1.00 86.62 105 GLY A N 1
ATOM 790 C CA . GLY A 1 105 ? -7.619 -4.502 22.614 1.00 86.62 105 GLY A CA 1
ATOM 791 C C . GLY A 1 105 ? -6.768 -5.706 22.209 1.00 86.62 105 GLY A C 1
ATOM 792 O O . GLY A 1 105 ? -5.548 -5.623 22.283 1.00 86.62 105 GLY A O 1
ATOM 793 N N . THR A 1 106 ? -7.367 -6.819 21.775 1.00 86.38 106 THR A N 1
ATOM 794 C CA . THR A 1 106 ? -6.597 -7.984 21.314 1.00 86.38 106 THR A CA 1
ATOM 795 C C . THR A 1 106 ? -5.934 -7.667 19.979 1.00 86.38 106 THR A C 1
ATOM 797 O O . THR A 1 106 ? -6.627 -7.427 18.990 1.00 86.38 106 THR A O 1
ATOM 800 N N . ALA A 1 107 ? -4.604 -7.689 19.941 1.00 86.12 107 ALA A N 1
ATOM 801 C CA . ALA A 1 107 ? -3.845 -7.572 18.704 1.00 86.12 107 ALA A CA 1
ATOM 802 C C . ALA A 1 107 ? -3.835 -8.897 17.922 1.00 86.12 107 ALA A C 1
ATOM 804 O O . ALA A 1 107 ? -3.862 -9.983 18.509 1.00 86.12 107 ALA A O 1
ATOM 805 N N . PHE A 1 108 ? -3.756 -8.811 16.598 1.00 85.62 108 PHE A N 1
ATOM 806 C CA . PHE A 1 108 ? -3.578 -9.959 15.715 1.00 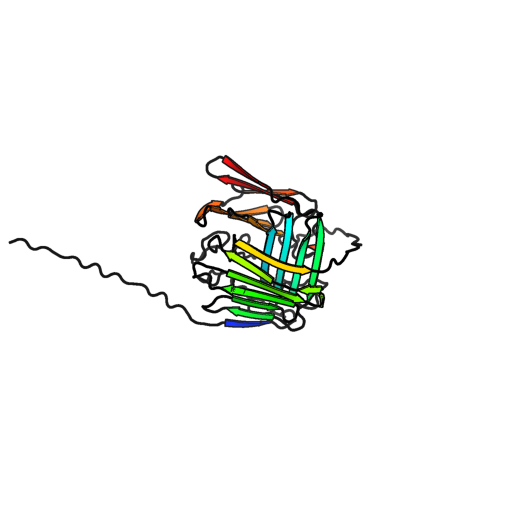85.62 108 PHE A CA 1
ATOM 807 C C . PHE A 1 108 ? -2.525 -9.669 14.642 1.00 85.62 108 PHE A C 1
ATOM 809 O O . PHE A 1 108 ? -2.278 -8.520 14.274 1.00 85.62 108 PHE A O 1
ATOM 816 N N . TYR A 1 109 ? -1.900 -10.735 14.145 1.00 89.75 109 TYR A N 1
ATOM 817 C CA . TYR A 1 109 ? -0.908 -10.686 13.078 1.00 89.75 109 TYR A CA 1
ATOM 818 C C . TYR A 1 109 ? -0.999 -11.968 12.256 1.00 89.75 109 TYR A C 1
ATOM 820 O O . TYR A 1 109 ? -0.913 -13.068 12.806 1.00 89.75 109 TYR A O 1
ATOM 828 N N . HIS A 1 110 ? -1.149 -11.808 10.949 1.00 91.12 110 HIS A N 1
ATOM 829 C CA . HIS A 1 110 ? -1.149 -12.870 9.959 1.00 91.12 110 HIS A CA 1
ATOM 830 C C . HIS A 1 110 ? -0.195 -12.503 8.836 1.00 91.12 110 HIS A C 1
ATOM 832 O O . HIS A 1 110 ? 0.014 -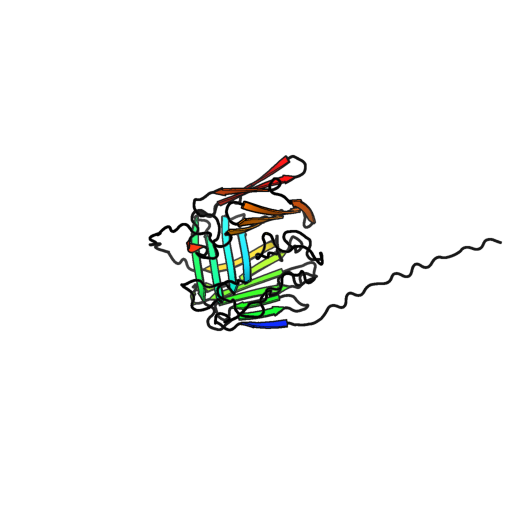11.333 8.515 1.00 91.12 110 HIS A O 1
ATOM 838 N N . GLU A 1 111 ? 0.373 -13.533 8.238 1.00 93.50 111 GLU A N 1
ATOM 839 C CA . GLU A 1 111 ? 1.273 -13.406 7.114 1.00 93.50 111 GLU A CA 1
ATOM 840 C C . GLU A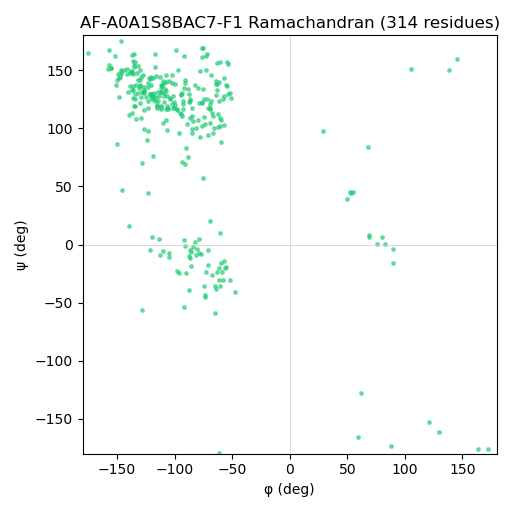 1 111 ? 1.123 -14.628 6.220 1.00 93.50 111 GLU A C 1
ATOM 842 O O . GLU A 1 111 ? 0.927 -15.743 6.715 1.00 93.50 111 GLU A O 1
ATOM 847 N N . ALA A 1 112 ? 1.219 -14.411 4.914 1.00 95.19 112 ALA A N 1
ATOM 848 C CA . ALA A 1 112 ? 1.296 -15.473 3.930 1.00 95.19 112 ALA A CA 1
ATOM 849 C C . ALA A 1 112 ? 2.268 -15.112 2.808 1.00 95.19 112 ALA A C 1
ATOM 851 O O . ALA A 1 112 ? 2.422 -13.951 2.420 1.00 95.19 112 ALA A O 1
ATOM 852 N N . ILE A 1 113 ? 2.913 -16.154 2.298 1.00 95.50 113 ILE A N 1
ATOM 853 C CA . ILE A 1 113 ? 3.858 -16.101 1.193 1.00 95.50 113 ILE A CA 1
ATOM 854 C C . ILE A 1 113 ? 3.082 -16.355 -0.106 1.00 95.50 113 ILE A C 1
ATOM 856 O O . ILE A 1 113 ? 2.226 -17.237 -0.163 1.00 95.50 113 ILE A O 1
ATOM 860 N N . ALA A 1 114 ? 3.345 -15.558 -1.140 1.00 97.25 114 ALA A N 1
ATOM 861 C CA . ALA A 1 114 ? 2.694 -15.685 -2.442 1.00 97.25 114 ALA A CA 1
ATOM 862 C C . ALA A 1 114 ? 3.527 -16.559 -3.394 1.00 97.25 114 ALA A C 1
ATOM 864 O O . ALA A 1 114 ? 4.112 -16.056 -4.355 1.00 97.25 114 ALA A O 1
ATOM 865 N N . ASP A 1 115 ? 3.568 -17.869 -3.132 1.00 97.19 115 ASP A N 1
ATOM 866 C CA . ASP A 1 115 ? 4.375 -18.846 -3.891 1.00 97.19 115 ASP A CA 1
ATOM 867 C C . ASP A 1 115 ? 3.985 -18.941 -5.378 1.00 97.19 115 ASP A C 1
ATOM 869 O O . ASP A 1 115 ? 4.768 -19.383 -6.211 1.00 97.19 115 ASP A O 1
ATOM 873 N N . ALA A 1 116 ? 2.780 -18.502 -5.752 1.00 97.62 116 ALA A N 1
ATOM 874 C CA . ALA A 1 116 ? 2.342 -18.457 -7.149 1.00 97.62 116 ALA A CA 1
ATOM 875 C C . ALA A 1 116 ? 2.809 -17.187 -7.901 1.00 97.62 116 ALA A C 1
ATOM 877 O O . ALA A 1 116 ? 2.556 -17.042 -9.104 1.00 97.62 116 ALA A O 1
ATOM 878 N N . GLY A 1 117 ? 3.494 -16.265 -7.216 1.00 98.00 117 GLY A N 1
ATOM 879 C CA . GLY A 1 117 ? 3.987 -15.002 -7.760 1.00 98.00 117 GLY A CA 1
ATOM 880 C C . GLY A 1 117 ? 2.984 -13.847 -7.677 1.00 98.00 117 GLY A C 1
ATOM 881 O O . GLY A 1 117 ? 1.900 -13.954 -7.098 1.00 98.00 117 GLY A O 1
ATOM 882 N N . VAL A 1 118 ? 3.356 -12.722 -8.289 1.00 98.31 118 VAL A N 1
ATOM 883 C CA . VAL A 1 118 ? 2.569 -11.479 -8.299 1.00 98.31 118 VAL A CA 1
ATOM 884 C C . VAL A 1 118 ? 2.259 -11.041 -9.727 1.00 98.31 118 VAL A C 1
ATOM 886 O O . VAL A 1 118 ? 3.096 -11.186 -10.615 1.00 98.31 118 VAL A O 1
ATOM 889 N N . SER A 1 119 ? 1.063 -10.494 -9.946 1.00 98.31 119 SER A N 1
ATOM 890 C CA . SER A 1 119 ? 0.711 -9.753 -11.162 1.00 98.31 119 SER A CA 1
ATOM 891 C C . SER A 1 119 ? 0.323 -8.326 -10.802 1.00 98.31 119 SER A C 1
ATOM 893 O O . SER A 1 119 ? -0.514 -8.110 -9.927 1.00 98.31 119 SER A O 1
ATOM 895 N N . LEU A 1 120 ? 0.941 -7.358 -11.468 1.00 97.12 120 LEU A N 1
ATOM 896 C CA . LEU A 1 120 ? 0.680 -5.932 -11.324 1.00 97.12 120 LEU A CA 1
ATOM 897 C C . LEU A 1 120 ? 0.302 -5.376 -12.692 1.00 97.12 120 LEU A C 1
ATOM 899 O O . LEU A 1 120 ? 0.945 -5.699 -13.686 1.00 97.12 120 LEU A O 1
ATOM 903 N N . THR A 1 121 ? -0.730 -4.545 -12.767 1.00 96.50 121 THR A N 1
ATOM 904 C CA . THR A 1 121 ? -1.115 -3.869 -14.009 1.00 96.50 121 THR A CA 1
ATOM 905 C C . THR A 1 121 ? -1.401 -2.404 -13.737 1.00 96.50 121 THR A C 1
ATOM 907 O O . THR A 1 121 ? -2.251 -2.098 -12.909 1.00 96.50 121 THR A O 1
ATOM 910 N N . ASN A 1 122 ? -0.724 -1.518 -14.466 1.00 92.62 122 ASN A N 1
ATOM 911 C CA . ASN A 1 122 ? -1.013 -0.088 -14.529 1.00 92.62 122 ASN A CA 1
ATOM 912 C C . ASN A 1 122 ? -1.603 0.242 -15.896 1.00 92.62 122 ASN A C 1
ATOM 914 O O . ASN A 1 122 ? -1.055 -0.144 -16.925 1.00 92.62 122 ASN A O 1
ATOM 918 N N . SER A 1 123 ? -2.719 0.958 -15.916 1.00 92.44 123 SER A N 1
ATOM 919 C CA . SER A 1 123 ? -3.418 1.358 -17.137 1.00 92.44 123 SER A CA 1
ATOM 920 C C . SER A 1 123 ? -4.073 2.725 -16.950 1.00 92.44 123 SER A C 1
ATOM 922 O O . SER A 1 123 ? -4.120 3.255 -15.841 1.00 92.44 123 SER A O 1
ATOM 924 N N . ALA A 1 124 ? -4.665 3.269 -18.014 1.00 90.81 124 ALA A N 1
ATOM 925 C CA . ALA A 1 124 ? -5.477 4.483 -17.915 1.00 90.81 124 ALA A CA 1
ATOM 926 C C . ALA A 1 124 ? -6.669 4.340 -16.941 1.00 90.81 124 ALA A C 1
ATOM 928 O O . ALA A 1 124 ? -7.146 5.340 -16.408 1.00 90.81 124 ALA A O 1
ATOM 929 N N . ALA A 1 125 ? -7.128 3.108 -16.680 1.00 92.00 125 ALA A N 1
ATOM 930 C CA . ALA A 1 125 ? -8.215 2.819 -15.745 1.00 92.00 125 ALA A CA 1
ATOM 931 C C . ALA A 1 125 ? -7.770 2.772 -14.269 1.00 92.00 125 ALA A C 1
ATOM 933 O O . ALA A 1 125 ? -8.626 2.707 -13.386 1.00 92.00 125 ALA A O 1
ATOM 934 N N . GLY A 1 126 ? -6.462 2.813 -13.995 1.00 93.69 126 GLY A N 1
ATOM 935 C CA . GLY A 1 126 ? -5.883 2.699 -12.658 1.00 93.69 126 GLY A CA 1
ATOM 936 C C . GLY A 1 126 ? -4.920 1.521 -12.525 1.00 93.69 126 GLY A C 1
ATOM 937 O O . GLY A 1 126 ? -4.308 1.085 -13.508 1.00 93.69 126 GLY A O 1
ATOM 938 N N . ILE A 1 127 ? -4.792 1.013 -11.301 1.00 95.56 127 ILE A N 1
ATOM 939 C CA . ILE A 1 127 ? -3.820 -0.007 -10.911 1.00 95.56 127 ILE A CA 1
ATOM 940 C C . ILE A 1 127 ? -4.502 -1.251 -10.343 1.00 95.56 127 ILE A C 1
ATOM 942 O O . ILE A 1 127 ? -5.473 -1.171 -9.595 1.00 95.56 127 ILE A O 1
ATOM 946 N N . THR A 1 128 ? -3.964 -2.425 -10.643 1.00 97.94 128 THR A N 1
ATOM 947 C CA . THR A 1 128 ? -4.305 -3.670 -9.948 1.00 97.94 128 THR A CA 1
ATOM 948 C C . THR A 1 128 ? -3.043 -4.387 -9.511 1.00 97.94 128 THR A C 1
ATOM 950 O O . THR A 1 128 ? -2.088 -4.452 -10.284 1.00 97.94 128 THR A O 1
ATOM 953 N N . GLY A 1 129 ? -3.063 -4.990 -8.329 1.00 98.00 129 GLY A N 1
ATOM 954 C CA . GLY A 1 129 ? -2.010 -5.881 -7.851 1.00 98.00 129 GLY A CA 1
ATOM 955 C C . GLY A 1 129 ? -2.601 -7.147 -7.256 1.00 98.00 129 GLY A C 1
ATOM 956 O O . GLY A 1 129 ? -3.583 -7.077 -6.526 1.00 98.00 129 GLY A O 1
ATOM 957 N N . ALA A 1 130 ? -2.019 -8.303 -7.558 1.00 98.56 130 ALA A N 1
ATOM 958 C CA . ALA A 1 130 ? -2.476 -9.597 -7.068 1.00 98.56 130 ALA A CA 1
ATOM 959 C C . ALA A 1 130 ? -1.293 -10.464 -6.630 1.00 98.56 130 ALA A C 1
ATOM 961 O O . ALA A 1 130 ? -0.511 -10.919 -7.464 1.00 98.56 130 ALA A O 1
ATOM 962 N N . TRP A 1 131 ? -1.209 -10.724 -5.326 1.00 98.31 131 TRP A N 1
ATOM 963 C CA . TRP A 1 131 ? -0.370 -11.741 -4.699 1.00 98.31 131 TRP A CA 1
ATOM 964 C C . TRP A 1 131 ? -1.160 -13.040 -4.745 1.00 98.31 131 TRP A C 1
ATOM 966 O O . TRP A 1 131 ? -2.072 -13.264 -3.944 1.00 98.31 131 TRP A O 1
ATOM 976 N N . LYS A 1 132 ? -0.879 -13.845 -5.770 1.00 98.19 132 LYS A N 1
ATOM 977 C CA . LYS A 1 132 ? -1.739 -14.954 -6.192 1.00 98.19 132 LYS A CA 1
ATOM 978 C C . LYS A 1 132 ? -1.948 -15.948 -5.045 1.00 98.19 132 LYS A C 1
ATOM 980 O O . LYS A 1 132 ? -0.985 -16.454 -4.480 1.00 98.19 132 LYS A O 1
ATOM 985 N N . GLY A 1 133 ? -3.216 -16.213 -4.722 1.00 96.38 133 GLY A N 1
ATOM 986 C CA . GLY A 1 133 ? -3.624 -17.105 -3.627 1.00 96.38 133 GLY A CA 1
ATOM 987 C C . GLY A 1 133 ? -3.573 -16.487 -2.224 1.00 96.38 133 GLY A C 1
ATOM 988 O O . GLY A 1 133 ? -3.753 -17.204 -1.241 1.00 96.38 133 GLY A O 1
ATOM 989 N N . VAL A 1 134 ? -3.301 -15.181 -2.111 1.00 97.81 134 VAL A N 1
ATOM 990 C CA . VAL A 1 134 ? -3.165 -14.500 -0.816 1.00 97.81 134 VAL A CA 1
ATOM 991 C C . VAL A 1 134 ? -4.036 -13.248 -0.724 1.00 97.81 134 VAL A C 1
ATOM 993 O O . VAL A 1 134 ? -4.849 -13.112 0.191 1.00 97.81 134 VAL A O 1
ATOM 996 N N . GLY A 1 135 ? -3.872 -12.312 -1.656 1.00 98.00 135 GLY A N 1
ATOM 997 C CA . GLY A 1 135 ? -4.594 -11.046 -1.618 1.00 98.00 135 GLY A CA 1
ATOM 998 C C . GLY A 1 135 ? -4.332 -10.178 -2.838 1.00 98.00 135 GLY A C 1
ATOM 999 O O . GLY A 1 135 ? -3.395 -10.399 -3.605 1.00 98.00 135 GLY A O 1
ATOM 1000 N N . SER A 1 136 ? -5.176 -9.176 -3.028 1.00 98.56 136 SER A N 1
ATOM 1001 C CA . SER A 1 136 ? -5.110 -8.276 -4.173 1.00 98.56 136 SER A CA 1
ATOM 1002 C C . SER A 1 136 ? -5.659 -6.900 -3.838 1.00 98.56 136 SER A C 1
ATOM 1004 O O . SER A 1 136 ? -6.437 -6.750 -2.899 1.00 98.56 136 SER A O 1
ATOM 1006 N N . PHE A 1 137 ? -5.327 -5.912 -4.657 1.00 98.38 137 PHE A N 1
ATOM 1007 C CA . PHE A 1 137 ? -5.994 -4.622 -4.662 1.00 98.38 137 PHE A CA 1
ATOM 1008 C C . PHE A 1 137 ? -6.309 -4.164 -6.088 1.00 98.38 137 PHE A C 1
ATOM 1010 O O . PHE A 1 137 ? -5.652 -4.560 -7.054 1.00 98.38 137 PHE A O 1
ATOM 1017 N N . ARG A 1 138 ? -7.303 -3.286 -6.201 1.00 98.31 138 ARG A N 1
ATOM 1018 C CA . ARG A 1 138 ? -7.652 -2.536 -7.407 1.00 98.31 138 ARG A CA 1
ATOM 1019 C C . ARG A 1 138 ? -7.888 -1.083 -7.024 1.00 98.31 138 ARG A C 1
ATOM 1021 O O . ARG A 1 138 ? -8.789 -0.817 -6.240 1.00 98.31 138 ARG A O 1
ATOM 1028 N N . GLY A 1 139 ? -7.101 -0.179 -7.587 1.00 96.62 139 GLY A N 1
ATOM 1029 C CA . GLY A 1 139 ? -7.281 1.265 -7.511 1.00 96.62 139 GLY A CA 1
ATOM 1030 C C . GLY A 1 139 ? -7.769 1.813 -8.846 1.00 96.62 139 GLY A C 1
ATOM 1031 O O . GLY A 1 139 ? -7.322 1.372 -9.906 1.00 96.62 139 GLY A O 1
ATOM 1032 N N . THR A 1 140 ? -8.690 2.765 -8.818 1.00 96.06 140 THR A N 1
ATOM 1033 C CA . THR A 1 140 ? -9.091 3.511 -10.015 1.00 96.06 140 THR A CA 1
ATOM 1034 C C . THR A 1 140 ? -8.031 4.538 -10.421 1.00 96.06 140 THR A C 1
ATOM 1036 O O . THR A 1 140 ? -7.119 4.843 -9.657 1.00 96.06 140 THR A O 1
ATOM 1039 N N . SER A 1 141 ? -8.172 5.124 -11.610 1.00 93.69 141 SER A N 1
ATOM 1040 C CA . SER A 1 141 ? -7.283 6.187 -12.087 1.00 93.69 141 SER A CA 1
ATOM 1041 C C . SER A 1 141 ? -7.184 7.349 -11.097 1.00 93.69 141 SER A C 1
ATOM 1043 O O . SER A 1 141 ? -8.197 7.917 -10.697 1.00 93.69 141 SER A O 1
ATOM 1045 N N . LEU A 1 142 ? -5.963 7.768 -10.760 1.00 91.19 142 LEU A N 1
ATOM 1046 C CA . LEU A 1 142 ? -5.723 8.933 -9.900 1.00 91.19 142 LEU A CA 1
ATOM 1047 C C . LEU A 1 142 ? -6.058 10.276 -10.574 1.00 91.19 142 LEU A C 1
ATOM 1049 O O . LEU A 1 142 ? -5.943 11.323 -9.938 1.00 91.19 142 LEU A O 1
ATOM 1053 N N . ALA A 1 143 ? -6.423 10.260 -11.860 1.00 88.56 143 ALA A N 1
ATOM 1054 C CA . ALA A 1 143 ? -6.846 11.440 -12.609 1.00 88.56 143 ALA A CA 1
ATOM 1055 C C . ALA A 1 143 ? -8.351 11.743 -12.475 1.00 88.56 143 ALA A C 1
ATOM 1057 O O . ALA A 1 143 ? -8.787 12.816 -12.892 1.00 88.56 143 ALA A O 1
ATOM 1058 N N . GLN A 1 144 ? -9.148 10.823 -11.920 1.00 88.25 144 GLN A N 1
ATOM 1059 C CA . GLN A 1 144 ? -10.588 11.019 -11.737 1.00 88.25 144 GLN A CA 1
ATOM 1060 C C . GLN A 1 144 ? -10.918 11.628 -10.365 1.00 88.25 144 GLN A C 1
ATOM 1062 O O . GLN A 1 144 ? -10.098 11.599 -9.450 1.00 88.25 144 GLN A O 1
ATOM 1067 N N . LEU A 1 145 ? -12.127 12.177 -10.216 1.00 84.88 145 LEU A N 1
ATOM 1068 C CA . LEU A 1 145 ? -12.572 12.796 -8.960 1.00 84.88 145 LEU A CA 1
ATOM 1069 C C . LEU A 1 145 ? -12.892 11.757 -7.874 1.00 84.88 145 LEU A C 1
ATOM 1071 O O . LEU A 1 145 ? -12.473 11.912 -6.730 1.00 84.88 145 LEU A O 1
ATOM 1075 N N . ASP A 1 146 ? -13.590 10.681 -8.236 1.00 90.44 146 ASP A N 1
ATOM 1076 C CA . ASP A 1 146 ? -13.979 9.605 -7.322 1.00 90.44 146 ASP A CA 1
ATOM 1077 C C . ASP A 1 146 ? -12.919 8.493 -7.301 1.00 90.44 146 ASP A C 1
ATOM 1079 O O . ASP A 1 146 ? -13.125 7.407 -7.841 1.00 90.44 146 ASP A O 1
ATOM 1083 N N . VAL A 1 147 ? -11.739 8.771 -6.737 1.00 94.44 147 VAL A N 1
ATOM 1084 C CA . VAL A 1 147 ? -10.693 7.745 -6.587 1.00 94.44 147 VAL A CA 1
ATOM 1085 C C . VAL A 1 147 ? -11.139 6.699 -5.566 1.00 94.44 147 VAL A C 1
ATOM 1087 O O . VAL A 1 147 ? -11.405 7.027 -4.408 1.00 94.44 147 VAL A O 1
ATOM 1090 N N . GLU A 1 148 ? -11.171 5.436 -5.979 1.00 96.69 148 GLU A N 1
ATOM 1091 C CA . GLU A 1 148 ? -11.584 4.306 -5.152 1.00 96.69 148 GLU A CA 1
ATOM 1092 C C . GLU A 1 148 ? -10.552 3.184 -5.184 1.00 96.69 148 GLU A C 1
ATOM 1094 O O . GLU A 1 148 ? -9.919 2.917 -6.208 1.00 96.69 148 GLU A O 1
ATOM 1099 N N . TYR A 1 149 ? -10.397 2.516 -4.046 1.00 98.00 149 TYR A N 1
ATOM 1100 C CA . TYR A 1 149 ? -9.552 1.345 -3.883 1.00 98.00 149 TYR A CA 1
ATOM 1101 C C . TYR A 1 149 ? -10.336 0.213 -3.234 1.00 98.00 149 TYR A C 1
ATOM 1103 O O . TYR A 1 149 ? -10.944 0.392 -2.182 1.00 98.00 149 TYR A O 1
ATOM 1111 N N . THR A 1 150 ? -10.258 -0.973 -3.821 1.00 98.38 150 THR A N 1
ATOM 1112 C CA . THR A 1 150 ? -10.780 -2.212 -3.244 1.00 98.38 150 THR A CA 1
ATOM 1113 C C . THR A 1 150 ? -9.618 -3.140 -2.956 1.00 98.38 150 THR A C 1
ATOM 1115 O O . THR A 1 150 ? -8.859 -3.482 -3.859 1.00 98.38 150 THR A O 1
ATOM 1118 N N . ILE A 1 151 ? -9.487 -3.562 -1.704 1.00 98.44 151 ILE A N 1
ATOM 1119 C CA . ILE A 1 151 ? -8.532 -4.564 -1.252 1.00 98.44 151 ILE A CA 1
ATOM 1120 C C . ILE A 1 151 ? -9.320 -5.833 -0.960 1.00 98.44 151 ILE A C 1
ATOM 1122 O O . ILE A 1 151 ? -10.286 -5.798 -0.202 1.00 98.44 151 ILE A O 1
ATOM 1126 N N . THR A 1 152 ? -8.892 -6.950 -1.531 1.00 98.56 152 THR A N 1
ATOM 1127 C CA . THR A 1 152 ? -9.503 -8.265 -1.343 1.00 98.56 152 THR A CA 1
ATOM 1128 C C . THR A 1 152 ? -8.476 -9.192 -0.722 1.00 98.56 152 THR A C 1
ATOM 1130 O O . THR A 1 152 ? -7.365 -9.328 -1.234 1.00 98.56 152 THR A O 1
ATOM 1133 N N . LEU A 1 153 ? -8.852 -9.837 0.374 1.00 98.00 153 LEU A N 1
ATOM 1134 C CA . LEU A 1 153 ? -8.079 -10.901 0.995 1.00 98.00 153 LEU A CA 1
ATOM 1135 C C . LEU A 1 153 ? -8.850 -12.201 0.812 1.00 98.00 153 LEU A C 1
ATOM 1137 O O . LEU A 1 153 ? -10.048 -12.253 1.085 1.00 98.00 153 LEU A O 1
ATOM 1141 N N . ASP A 1 154 ? -8.161 -13.234 0.353 1.00 95.69 154 ASP A N 1
ATOM 1142 C CA . ASP A 1 154 ? -8.690 -14.592 0.276 1.00 95.69 154 ASP A CA 1
ATOM 1143 C C . ASP A 1 154 ? -7.511 -15.546 0.441 1.00 95.69 154 ASP A C 1
ATOM 1145 O O . ASP A 1 154 ? -6.821 -15.901 -0.515 1.00 95.69 154 ASP A O 1
ATOM 1149 N N . SER A 1 155 ? -7.190 -15.842 1.699 1.00 96.56 155 SER A N 1
ATOM 1150 C CA . SER A 1 155 ? -6.004 -16.609 2.053 1.00 96.56 155 SER A CA 1
ATOM 1151 C C . SER A 1 155 ? -6.345 -17.683 3.068 1.00 96.56 155 SER A C 1
ATOM 1153 O O . SER A 1 155 ? -6.508 -17.414 4.261 1.00 96.56 155 SER A O 1
ATOM 1155 N N . ALA A 1 156 ? -6.347 -18.931 2.601 1.00 95.19 156 ALA A N 1
ATOM 1156 C CA . ALA A 1 156 ? -6.436 -20.099 3.470 1.00 95.19 156 ALA A CA 1
ATOM 1157 C C . ALA A 1 156 ? -5.255 -20.173 4.458 1.00 95.19 156 ALA A C 1
ATOM 1159 O O . ALA A 1 156 ? -5.436 -20.554 5.611 1.00 95.19 156 ALA A O 1
ATOM 1160 N N . ALA A 1 157 ? -4.054 -19.753 4.037 1.00 94.06 157 ALA A N 1
ATOM 1161 C CA . ALA A 1 157 ? -2.861 -19.747 4.886 1.00 94.06 157 ALA A CA 1
ATOM 1162 C C . ALA A 1 157 ? -2.993 -18.787 6.083 1.00 94.06 157 ALA A C 1
ATOM 1164 O O . ALA A 1 157 ? -2.562 -19.112 7.195 1.00 94.06 157 ALA A O 1
ATOM 1165 N N . MET A 1 158 ? -3.619 -17.624 5.868 1.00 94.56 158 MET A N 1
ATOM 1166 C CA . MET A 1 158 ? -3.901 -16.660 6.934 1.00 94.56 158 MET A CA 1
ATOM 1167 C C . MET A 1 158 ? -5.210 -16.943 7.677 1.00 94.56 158 MET A C 1
ATOM 1169 O O . MET A 1 158 ? -5.363 -16.438 8.787 1.00 94.56 158 MET A O 1
ATOM 1173 N N . ASP A 1 159 ? -6.122 -17.735 7.106 1.00 94.69 159 ASP A N 1
ATOM 1174 C CA . ASP A 1 159 ? -7.517 -17.865 7.555 1.00 94.69 159 ASP A CA 1
ATOM 1175 C C . ASP A 1 159 ? -8.217 -16.491 7.618 1.00 94.69 159 ASP A C 1
ATOM 1177 O O . ASP A 1 159 ? -8.857 -16.111 8.607 1.00 94.69 159 ASP A O 1
ATOM 1181 N N . ILE A 1 160 ? -8.005 -15.706 6.552 1.00 95.25 160 ILE A N 1
ATOM 1182 C CA . ILE A 1 160 ? -8.594 -14.381 6.346 1.00 95.25 160 ILE A CA 1
ATOM 1183 C C . ILE A 1 160 ? -9.293 -14.349 4.991 1.00 95.25 160 ILE A C 1
ATOM 1185 O O . ILE A 1 160 ? -8.709 -14.731 3.977 1.00 95.25 160 ILE A O 1
ATOM 1189 N N . SER A 1 161 ? -10.523 -13.839 4.974 1.00 96.69 161 SER A N 1
ATOM 1190 C CA . SER A 1 161 ? -11.276 -13.572 3.748 1.00 96.69 161 SER A CA 1
ATOM 1191 C C . SER A 1 161 ? -12.086 -12.278 3.847 1.00 96.69 161 SER A C 1
ATOM 1193 O O . SER A 1 161 ? -12.517 -11.882 4.933 1.00 96.69 161 SER A O 1
ATOM 1195 N N . GLY A 1 162 ? 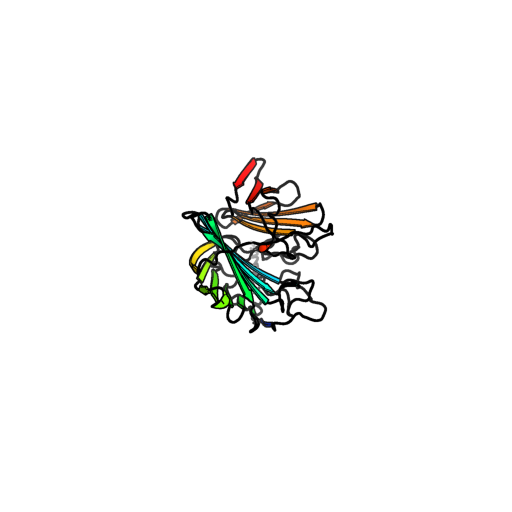-12.315 -11.619 2.714 1.00 96.81 162 GLY A N 1
ATOM 1196 C CA . GLY A 1 162 ? -13.220 -10.477 2.598 1.00 96.81 162 GLY A CA 1
ATOM 1197 C C . GLY A 1 162 ? -12.601 -9.274 1.896 1.00 96.81 162 GLY A C 1
ATOM 1198 O O . GLY A 1 162 ? -11.606 -9.394 1.182 1.00 96.81 162 GLY A O 1
ATOM 1199 N N . THR A 1 163 ? -13.205 -8.102 2.097 1.00 97.75 163 THR A N 1
ATOM 1200 C CA . THR A 1 163 ? -12.865 -6.888 1.343 1.00 97.75 163 THR A CA 1
ATOM 1201 C C . THR A 1 163 ? -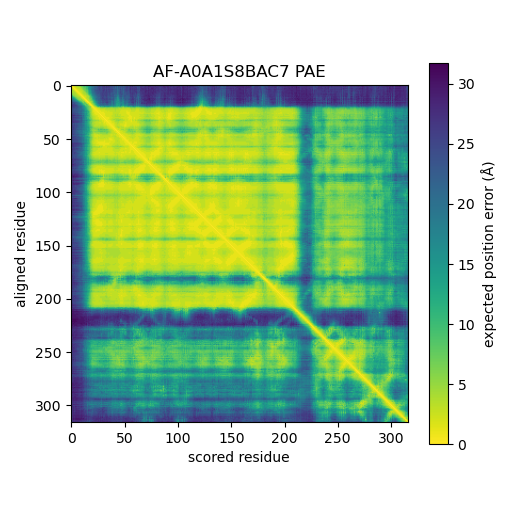12.787 -5.631 2.205 1.00 97.75 163 THR A C 1
ATOM 1203 O O . THR A 1 163 ? -13.546 -5.467 3.163 1.00 97.75 163 THR A O 1
ATOM 1206 N N . ILE A 1 164 ? -11.928 -4.697 1.803 1.00 96.69 164 ILE A N 1
ATOM 1207 C CA . ILE A 1 164 ? -11.895 -3.307 2.265 1.00 96.69 164 ILE A CA 1
ATOM 1208 C C . ILE A 1 164 ? -12.109 -2.401 1.055 1.00 96.69 164 ILE A C 1
ATOM 1210 O O . ILE A 1 164 ? -11.399 -2.536 0.064 1.00 96.69 164 ILE A O 1
ATOM 1214 N N . ASN A 1 165 ? -13.045 -1.461 1.151 1.00 97.12 165 ASN A N 1
ATOM 1215 C CA . ASN A 1 165 ? -13.264 -0.426 0.143 1.00 97.12 165 ASN A CA 1
ATOM 1216 C C . ASN A 1 165 ? -12.908 0.941 0.720 1.00 97.12 165 ASN A C 1
ATOM 1218 O O . ASN A 1 165 ? -13.416 1.306 1.780 1.00 97.12 165 ASN A O 1
ATOM 1222 N N . LEU A 1 166 ? -12.067 1.685 0.011 1.00 95.62 166 LEU A N 1
ATOM 1223 C CA . LEU A 1 166 ? -11.620 3.033 0.335 1.00 95.62 166 LEU A CA 1
ATOM 1224 C C . LEU A 1 166 ? -12.132 3.976 -0.752 1.00 95.62 166 LEU A C 1
ATOM 1226 O O . LEU A 1 166 ? -11.755 3.827 -1.913 1.00 95.62 166 LEU A O 1
ATOM 1230 N N . LYS A 1 167 ? -12.956 4.956 -0.385 1.00 95.50 167 LYS A N 1
ATOM 1231 C CA . LYS A 1 167 ? -13.342 6.060 -1.266 1.00 95.50 167 LYS A CA 1
ATOM 1232 C C . LYS A 1 167 ? -12.617 7.325 -0.835 1.00 95.50 167 LYS A C 1
ATOM 1234 O O . LYS A 1 167 ? -12.812 7.782 0.291 1.00 95.50 167 LYS A O 1
ATOM 1239 N N . SER A 1 168 ? -11.782 7.870 -1.713 1.00 92.81 168 SER A N 1
ATOM 1240 C CA . SER A 1 168 ? -10.904 8.988 -1.380 1.00 92.81 168 SER A CA 1
ATOM 1241 C C . SER A 1 168 ? -11.677 10.253 -1.000 1.00 92.81 168 SER A C 1
ATOM 1243 O O . SER A 1 168 ? -12.654 10.624 -1.647 1.00 92.81 168 SER A O 1
ATOM 1245 N N . LEU A 1 169 ? -11.199 10.934 0.040 1.00 89.75 169 LEU A N 1
ATOM 1246 C CA . LEU A 1 169 ? -11.663 12.246 0.500 1.00 89.75 169 LEU A CA 1
ATOM 1247 C C . LEU A 1 169 ? -10.605 13.339 0.296 1.00 89.75 169 LEU A C 1
ATOM 1249 O O . LEU A 1 169 ? -10.889 14.519 0.500 1.00 89.75 169 LEU A O 1
ATOM 1253 N N . ALA A 1 170 ? -9.381 12.965 -0.083 1.00 87.38 170 ALA A N 1
ATOM 1254 C CA . ALA A 1 170 ? -8.263 13.884 -0.258 1.00 87.38 170 ALA A CA 1
ATOM 1255 C C . ALA A 1 170 ? -7.475 13.569 -1.539 1.00 87.38 170 ALA A C 1
ATOM 1257 O O . ALA A 1 170 ? -7.334 12.406 -1.916 1.00 87.38 170 ALA A O 1
ATOM 1258 N N . PRO A 1 171 ? -6.912 14.583 -2.215 1.00 88.81 171 PRO A N 1
ATOM 1259 C CA . PRO A 1 171 ? -6.195 14.364 -3.461 1.00 88.81 171 PRO A CA 1
ATOM 1260 C C . PRO A 1 171 ? -4.882 13.586 -3.244 1.00 88.81 171 PRO A C 1
ATOM 1262 O O . PRO A 1 171 ? -4.186 13.822 -2.244 1.00 88.81 171 PRO A O 1
ATOM 1265 N N . PRO A 1 172 ? -4.485 12.730 -4.206 1.00 88.38 172 PRO A N 1
ATOM 1266 C CA . PRO A 1 172 ? -3.195 12.051 -4.189 1.00 88.38 172 PRO A CA 1
ATOM 1267 C C . PRO A 1 172 ? -2.029 13.044 -4.114 1.00 88.38 172 PRO A C 1
ATOM 1269 O O . PRO A 1 172 ? -2.058 14.115 -4.736 1.00 88.38 172 PRO A O 1
ATOM 1272 N N . HIS A 1 173 ? -0.972 12.694 -3.383 1.00 84.88 173 HIS A N 1
ATOM 1273 C CA . HIS A 1 173 ? 0.203 13.558 -3.257 1.00 84.88 173 HIS A CA 1
ATOM 1274 C C . HIS A 1 173 ? 1.486 12.799 -2.916 1.00 84.88 173 HIS A C 1
ATOM 1276 O O . HIS A 1 173 ? 1.495 11.756 -2.260 1.00 84.88 173 HIS A O 1
ATOM 1282 N N . HIS A 1 174 ? 2.602 13.374 -3.349 1.00 81.81 174 HIS A N 1
ATOM 1283 C CA . HIS A 1 174 ? 3.929 13.038 -2.856 1.00 81.81 174 HIS A CA 1
ATOM 1284 C C . HIS A 1 174 ? 4.146 13.661 -1.474 1.00 81.81 174 HIS A C 1
ATOM 1286 O O . HIS A 1 174 ? 3.492 14.654 -1.143 1.00 81.81 174 HIS A O 1
ATOM 1292 N N . PRO A 1 175 ? 5.133 13.172 -0.698 1.00 74.44 175 PRO A N 1
ATOM 1293 C CA . PRO A 1 175 ? 5.518 13.764 0.568 1.00 74.44 175 PRO A CA 1
ATOM 1294 C C . PRO A 1 175 ? 5.683 15.264 0.456 1.00 74.44 175 PRO A C 1
ATOM 1296 O O . PRO A 1 175 ? 5.239 15.951 1.360 1.00 74.44 175 PRO A O 1
ATOM 1299 N N . CYS A 1 176 ? 6.290 15.743 -0.642 1.00 72.31 176 CYS A N 1
ATOM 1300 C CA . CYS A 1 176 ? 6.648 17.142 -0.853 1.00 72.31 176 CYS A CA 1
ATOM 1301 C C . CYS A 1 176 ? 5.773 17.947 -1.817 1.00 72.31 176 CYS A C 1
ATOM 1303 O O . CYS A 1 176 ? 5.915 19.170 -1.892 1.00 72.31 176 CYS A O 1
ATOM 1305 N N . ALA A 1 177 ? 4.889 17.303 -2.572 1.00 75.75 177 ALA A N 1
ATOM 1306 C CA . ALA A 1 177 ? 4.272 17.954 -3.717 1.00 75.75 177 ALA A CA 1
ATOM 1307 C C . ALA A 1 177 ? 2.939 17.310 -4.106 1.00 75.75 177 ALA A C 1
ATOM 1309 O O . ALA A 1 177 ? 2.733 16.125 -3.850 1.00 75.75 177 ALA A O 1
ATOM 1310 N N . PRO A 1 178 ? 2.027 18.062 -4.745 1.00 77.44 178 PRO A N 1
ATOM 1311 C CA . PRO A 1 178 ? 0.852 17.457 -5.361 1.00 77.44 178 PRO A CA 1
ATOM 1312 C C . PRO A 1 178 ? 1.264 16.446 -6.443 1.00 77.44 178 PRO A C 1
ATOM 1314 O O . PRO A 1 178 ? 2.346 16.556 -7.017 1.00 77.44 178 PRO A O 1
ATOM 1317 N N . ASN A 1 179 ? 0.375 15.502 -6.760 1.00 71.94 179 ASN A N 1
ATOM 1318 C CA . ASN A 1 179 ? 0.586 14.468 -7.788 1.00 71.94 179 ASN A CA 1
ATOM 1319 C C . ASN A 1 179 ? 1.029 15.029 -9.162 1.00 71.94 179 ASN A C 1
ATOM 1321 O O . ASN A 1 179 ? 1.779 14.394 -9.891 1.00 71.94 179 ASN A O 1
ATOM 1325 N N . ALA A 1 180 ? 0.603 16.247 -9.512 1.00 66.56 180 ALA A N 1
ATOM 1326 C CA . ALA A 1 180 ? 0.926 16.883 -10.793 1.00 66.56 180 ALA A CA 1
ATOM 1327 C C . ALA A 1 180 ? 2.322 17.539 -10.858 1.00 66.56 180 ALA A C 1
ATOM 1329 O O . ALA A 1 180 ? 2.701 18.069 -11.902 1.00 66.56 180 ALA A O 1
ATOM 1330 N N . ALA A 1 181 ? 3.083 17.561 -9.760 1.00 63.28 181 ALA A N 1
ATOM 1331 C CA . ALA A 1 181 ? 4.385 18.215 -9.738 1.00 63.28 181 ALA A CA 1
ATOM 1332 C C . ALA A 1 181 ? 5.453 17.340 -10.410 1.00 63.28 181 ALA A C 1
ATOM 1334 O O . ALA A 1 181 ? 6.099 16.503 -9.777 1.00 63.28 181 ALA A O 1
ATOM 1335 N N . VAL A 1 182 ? 5.652 17.570 -11.708 1.00 59.69 182 VAL A N 1
ATOM 1336 C CA . VAL A 1 182 ? 6.821 17.079 -12.446 1.00 59.69 182 VAL A CA 1
ATOM 1337 C C . VAL A 1 182 ? 8.082 17.568 -11.721 1.00 59.69 182 VAL A C 1
ATOM 1339 O O . VAL A 1 182 ? 8.107 18.712 -11.279 1.00 59.69 182 VAL A O 1
ATOM 1342 N N . SER A 1 183 ? 9.086 16.694 -11.574 1.00 61.69 183 SER A N 1
ATOM 1343 C CA . SER A 1 183 ? 10.372 16.924 -10.877 1.00 61.69 183 SER A CA 1
ATOM 1344 C C . SER A 1 183 ? 10.346 17.093 -9.350 1.00 61.69 183 SER A C 1
ATOM 1346 O O . SER A 1 183 ? 11.387 17.367 -8.749 1.00 61.69 183 SER A O 1
ATOM 1348 N N . ALA A 1 184 ? 9.208 16.871 -8.688 1.00 64.06 184 ALA A N 1
ATOM 1349 C CA . ALA A 1 184 ? 9.172 16.880 -7.230 1.00 64.06 184 ALA A CA 1
ATOM 1350 C C . ALA A 1 184 ? 10.035 15.764 -6.617 1.00 64.06 184 ALA A C 1
ATOM 1352 O O . ALA A 1 184 ? 9.921 14.597 -6.993 1.00 64.06 184 ALA A O 1
ATOM 1353 N N . ASP A 1 185 ? 10.840 16.123 -5.614 1.00 67.00 185 ASP A N 1
ATOM 1354 C CA . ASP A 1 185 ? 11.552 15.161 -4.775 1.00 67.00 185 ASP A CA 1
ATOM 1355 C C . ASP A 1 185 ? 10.546 14.251 -4.047 1.00 67.00 185 ASP A C 1
ATOM 1357 O O . ASP A 1 185 ? 9.822 14.672 -3.135 1.00 67.00 185 ASP A O 1
ATOM 1361 N N . GLN A 1 186 ? 10.500 12.989 -4.471 1.00 69.50 186 GLN A N 1
ATOM 1362 C CA . GLN A 1 186 ? 9.670 11.944 -3.873 1.00 69.50 186 GLN A CA 1
ATOM 1363 C C . GLN A 1 186 ? 10.279 11.369 -2.593 1.00 69.50 186 GLN A C 1
ATOM 1365 O O . GLN A 1 186 ? 9.645 10.554 -1.920 1.00 69.50 186 GLN A O 1
ATOM 1370 N N . SER A 1 187 ? 11.510 11.755 -2.259 1.00 72.56 187 SER A N 1
ATOM 1371 C CA . SER A 1 187 ? 12.318 11.081 -1.264 1.00 72.56 187 SER A CA 1
ATOM 1372 C C . SER A 1 187 ? 12.237 11.783 0.092 1.00 72.56 187 SER A C 1
ATOM 1374 O O . SER A 1 187 ? 12.645 12.936 0.240 1.00 72.56 187 SER A O 1
ATOM 1376 N N . PRO A 1 188 ? 11.702 11.147 1.150 1.00 67.81 188 PRO A N 1
ATOM 1377 C CA . PRO A 1 188 ? 11.822 11.692 2.500 1.00 67.81 188 PRO A CA 1
ATOM 1378 C C . PRO A 1 188 ? 13.285 11.723 2.968 1.00 67.81 188 PRO A C 1
ATOM 1380 O O . PRO A 1 188 ? 13.684 12.659 3.661 1.00 67.81 188 PRO A O 1
ATOM 1383 N N . VAL A 1 189 ? 14.065 10.713 2.562 1.00 74.31 189 VAL A N 1
ATOM 1384 C CA . VAL A 1 189 ? 15.510 10.544 2.784 1.00 74.31 189 VAL A CA 1
ATOM 1385 C C . VAL A 1 189 ? 16.121 9.773 1.616 1.00 74.31 189 VAL A C 1
ATOM 1387 O O . VAL A 1 189 ? 15.459 8.858 1.132 1.00 74.31 189 VAL A O 1
ATOM 1390 N N . PRO A 1 190 ? 17.385 10.037 1.222 1.00 77.31 190 PRO A N 1
ATOM 1391 C CA . PRO A 1 190 ? 17.986 9.389 0.057 1.00 77.31 190 PRO A CA 1
ATOM 1392 C C . PRO A 1 190 ? 17.839 7.864 0.090 1.00 77.31 190 PRO A C 1
ATOM 1394 O O . PRO A 1 190 ? 18.239 7.233 1.072 1.00 77.31 190 PRO A O 1
ATOM 1397 N N . GLY A 1 191 ? 17.278 7.301 -0.983 1.00 80.62 191 GLY A N 1
ATOM 1398 C CA . GLY A 1 191 ? 17.028 5.863 -1.138 1.00 80.62 191 GLY A CA 1
ATOM 1399 C C . GLY A 1 191 ? 15.670 5.370 -0.626 1.00 80.62 191 GLY A C 1
ATOM 1400 O O . GLY A 1 191 ? 15.364 4.197 -0.801 1.00 80.62 191 GLY A O 1
ATOM 1401 N N . LEU A 1 192 ? 14.850 6.236 -0.023 1.00 82.25 192 LEU A N 1
ATOM 1402 C CA . LEU A 1 192 ? 13.462 5.942 0.333 1.00 82.25 192 LEU A CA 1
ATOM 1403 C C . LEU A 1 192 ? 12.542 6.830 -0.496 1.00 82.25 192 LEU A C 1
ATOM 1405 O O . LEU A 1 192 ? 12.738 8.043 -0.520 1.00 82.25 192 LEU A O 1
ATOM 1409 N N . PHE A 1 193 ? 11.521 6.247 -1.112 1.00 83.81 193 PHE A N 1
ATOM 1410 C CA . PHE A 1 193 ? 10.489 6.968 -1.850 1.00 83.81 193 PHE A CA 1
ATOM 1411 C C . PHE A 1 193 ? 9.133 6.662 -1.230 1.00 83.81 193 PHE A C 1
ATOM 1413 O O . PHE A 1 193 ? 8.906 5.565 -0.723 1.00 83.81 193 PHE A O 1
ATOM 1420 N N . TRP A 1 194 ? 8.250 7.654 -1.214 1.00 83.25 194 TRP A N 1
ATOM 1421 C CA . TRP A 1 194 ? 6.918 7.508 -0.643 1.00 83.25 194 TRP A CA 1
ATOM 1422 C C . TRP A 1 194 ? 5.926 8.311 -1.463 1.00 83.25 194 TRP A C 1
ATOM 1424 O O . TRP A 1 194 ? 6.276 9.353 -2.021 1.00 83.25 194 TRP A O 1
ATOM 1434 N N . ALA A 1 195 ? 4.681 7.857 -1.507 1.00 86.69 195 ALA A N 1
ATOM 1435 C CA . ALA A 1 195 ? 3.571 8.645 -2.002 1.00 86.69 195 ALA A CA 1
ATOM 1436 C C . ALA A 1 195 ? 2.257 8.144 -1.395 1.00 86.69 195 ALA A C 1
ATOM 1438 O O . ALA A 1 195 ? 2.137 6.974 -1.043 1.00 86.69 195 ALA A O 1
ATOM 1439 N N . ALA A 1 196 ? 1.282 9.039 -1.259 1.00 89.19 196 ALA A N 1
ATOM 1440 C CA . ALA A 1 196 ? -0.048 8.709 -0.767 1.00 89.19 196 ALA A CA 1
ATOM 1441 C C . ALA A 1 196 ? -1.051 8.828 -1.918 1.00 89.19 196 ALA A C 1
ATOM 1443 O O . ALA A 1 196 ? -1.397 9.934 -2.338 1.00 89.19 196 ALA A O 1
ATOM 1444 N N . ALA A 1 197 ? -1.489 7.681 -2.440 1.00 91.44 197 ALA A N 1
ATOM 1445 C CA . ALA A 1 197 ? -2.478 7.610 -3.513 1.00 91.44 197 ALA A CA 1
ATOM 1446 C C . ALA A 1 197 ? -3.884 7.941 -3.009 1.00 91.44 197 ALA A C 1
ATOM 1448 O O . ALA A 1 197 ? -4.581 8.762 -3.597 1.00 91.44 197 ALA A O 1
ATOM 1449 N N . VAL A 1 198 ? -4.252 7.364 -1.866 1.00 91.75 198 VAL A N 1
ATOM 1450 C CA . VAL A 1 198 ? -5.485 7.665 -1.141 1.00 91.75 198 VAL A CA 1
ATOM 1451 C C . VAL A 1 198 ? -5.086 8.080 0.266 1.00 91.75 198 VAL A C 1
ATOM 1453 O O . VAL A 1 198 ? -4.899 7.226 1.127 1.00 91.75 198 VAL A O 1
ATOM 1456 N N . PRO A 1 199 ? -4.851 9.380 0.497 1.00 87.12 199 PRO A N 1
ATOM 1457 C CA . PRO A 1 199 ? -4.447 9.844 1.808 1.00 87.12 199 PRO A CA 1
ATOM 1458 C C . PRO A 1 199 ? -5.564 9.614 2.822 1.00 87.12 199 PRO A C 1
ATOM 1460 O O . PRO A 1 199 ? -5.379 8.896 3.793 1.00 87.12 199 PRO A O 1
ATOM 1463 N N . ASP A 1 200 ? -6.732 10.191 2.572 1.00 88.00 200 ASP A N 1
ATOM 1464 C CA . ASP A 1 200 ? -7.892 10.096 3.448 1.00 88.00 200 ASP A CA 1
ATOM 1465 C C . ASP A 1 200 ? -9.030 9.421 2.696 1.00 88.00 200 ASP A C 1
ATOM 1467 O O . ASP A 1 200 ? -9.179 9.646 1.493 1.00 88.00 200 ASP A O 1
ATOM 1471 N N . ALA A 1 201 ? -9.820 8.603 3.386 1.00 90.00 201 ALA A N 1
ATOM 1472 C CA . ALA A 1 201 ? -10.876 7.830 2.758 1.00 90.00 201 ALA A CA 1
ATOM 1473 C C . ALA A 1 201 ? -12.059 7.556 3.682 1.00 90.00 201 ALA A C 1
ATOM 1475 O O . ALA A 1 201 ? -11.910 7.163 4.842 1.00 90.00 201 ALA A O 1
ATOM 1476 N N . GLN A 1 202 ? -13.255 7.620 3.102 1.00 93.06 202 GLN A N 1
ATOM 1477 C CA . GLN A 1 202 ? -14.400 6.919 3.655 1.00 93.06 202 GLN A CA 1
ATOM 1478 C C . GLN A 1 202 ? -14.211 5.424 3.404 1.00 93.06 202 GLN A C 1
ATOM 1480 O O . GLN A 1 202 ? -14.012 4.995 2.269 1.00 93.06 202 GLN A O 1
ATOM 1485 N N . THR A 1 203 ? -14.270 4.630 4.470 1.00 92.62 203 THR A N 1
ATOM 1486 C CA . THR A 1 203 ? -13.895 3.216 4.408 1.00 92.62 203 THR A CA 1
ATOM 1487 C C . THR A 1 203 ? -15.042 2.298 4.806 1.00 92.62 203 THR A C 1
ATOM 1489 O O . THR A 1 203 ? -15.714 2.541 5.806 1.00 92.62 203 THR A O 1
ATOM 1492 N N . THR A 1 204 ? -15.223 1.208 4.060 1.00 94.94 204 THR A N 1
ATOM 1493 C CA . THR A 1 204 ? -16.085 0.079 4.438 1.00 94.94 204 THR A CA 1
ATOM 1494 C C . THR A 1 204 ? -15.243 -1.185 4.553 1.00 94.94 204 THR A C 1
ATOM 1496 O O . THR A 1 204 ? -14.512 -1.528 3.626 1.00 94.94 204 THR A O 1
ATOM 1499 N N . VAL A 1 205 ? -15.353 -1.889 5.682 1.00 93.94 205 VAL A N 1
ATOM 1500 C CA . VAL A 1 205 ? -14.608 -3.126 5.957 1.00 93.94 205 VAL A CA 1
ATOM 1501 C C . VAL A 1 205 ? -15.586 -4.278 6.123 1.00 93.94 205 VAL A C 1
ATOM 1503 O O . VAL A 1 205 ? -16.450 -4.244 6.996 1.00 93.94 205 VAL A O 1
ATOM 1506 N N . ALA A 1 206 ? -15.407 -5.318 5.319 1.00 94.94 206 ALA A N 1
ATOM 1507 C CA . ALA A 1 206 ? -16.115 -6.584 5.419 1.00 94.94 206 ALA A CA 1
ATOM 1508 C C . ALA A 1 206 ? -15.082 -7.718 5.431 1.00 94.94 206 ALA A C 1
ATOM 1510 O O . ALA A 1 206 ? -14.930 -8.443 4.452 1.00 94.94 206 ALA A O 1
ATOM 1511 N N . LEU A 1 207 ? -14.332 -7.827 6.532 1.00 92.56 207 LEU A N 1
ATOM 1512 C CA . LEU A 1 207 ? -13.291 -8.837 6.725 1.00 92.56 207 LEU A CA 1
ATOM 1513 C C . LEU A 1 207 ? -13.697 -9.871 7.772 1.00 92.56 207 LEU A C 1
ATOM 1515 O O . LEU A 1 207 ? -14.255 -9.544 8.819 1.00 92.56 207 LEU A O 1
ATOM 1519 N N . ARG A 1 208 ? -13.351 -11.127 7.500 1.00 91.50 208 ARG A N 1
ATOM 1520 C CA . ARG A 1 208 ? -13.394 -12.244 8.440 1.00 91.50 208 ARG A CA 1
ATOM 1521 C C . ARG A 1 208 ? -1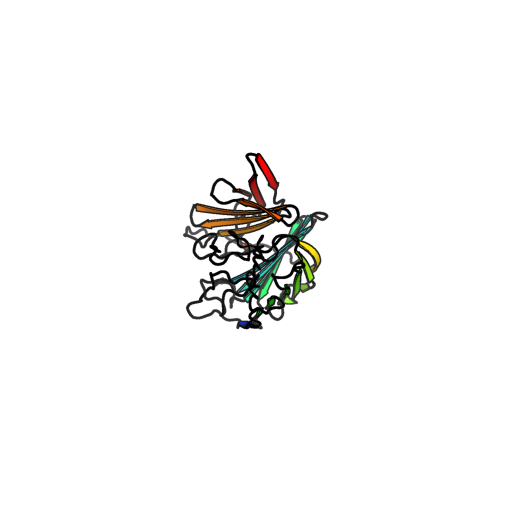1.965 -12.710 8.668 1.00 91.50 208 ARG A C 1
ATOM 1523 O O . ARG A 1 208 ? -11.303 -13.119 7.723 1.00 91.50 208 ARG A O 1
ATOM 1530 N N . ALA A 1 209 ? -11.510 -12.654 9.913 1.00 84.44 209 ALA A N 1
ATOM 1531 C CA . ALA A 1 209 ? -10.212 -13.168 10.329 1.00 84.44 209 ALA A CA 1
ATOM 1532 C C . ALA A 1 209 ? -10.408 -14.025 11.579 1.00 84.44 209 ALA A C 1
ATOM 1534 O O . ALA A 1 209 ? -11.066 -13.591 12.530 1.00 84.44 209 ALA A O 1
ATOM 1535 N N . ARG A 1 210 ? -9.855 -15.241 11.602 1.00 77.94 210 ARG A N 1
ATOM 1536 C CA . ARG A 1 210 ? -9.811 -16.019 12.846 1.00 77.94 210 ARG A CA 1
ATOM 1537 C C . ARG A 1 210 ? -8.628 -15.582 13.697 1.00 77.94 210 ARG A C 1
ATOM 1539 O O . ARG A 1 210 ? -7.521 -15.409 13.207 1.00 77.94 210 ARG A O 1
ATOM 1546 N N . LEU A 1 211 ? -8.847 -15.448 15.002 1.00 68.69 211 LEU A N 1
ATOM 1547 C CA . LEU A 1 211 ? -7.780 -15.158 15.957 1.00 68.69 211 LEU A CA 1
ATOM 1548 C C . LEU A 1 211 ? -6.742 -16.289 15.967 1.00 68.69 211 LEU A C 1
ATOM 1550 O O . LEU A 1 211 ? -7.009 -17.376 16.481 1.00 68.69 211 LEU A O 1
ATOM 1554 N N . ARG A 1 212 ? -5.524 -16.013 15.492 1.00 63.84 212 ARG A N 1
ATOM 1555 C CA . ARG A 1 212 ? -4.349 -16.823 15.837 1.00 63.84 212 ARG A CA 1
ATOM 1556 C C . ARG A 1 212 ? -3.713 -16.258 17.105 1.00 63.84 212 ARG A C 1
ATOM 1558 O O . ARG A 1 212 ? -3.051 -15.224 17.081 1.00 63.84 212 ARG A O 1
ATOM 1565 N N . ARG A 1 213 ? -3.937 -16.934 18.239 1.00 51.69 213 ARG A N 1
ATOM 1566 C CA . ARG A 1 213 ? -3.246 -16.635 19.503 1.00 51.69 213 ARG A CA 1
ATOM 1567 C C . ARG A 1 213 ? -1.748 -16.853 19.301 1.00 51.69 213 ARG A C 1
ATOM 1569 O O . ARG A 1 213 ? -1.333 -17.947 18.930 1.00 51.69 213 ARG A O 1
ATOM 1576 N N . ARG A 1 214 ? -0.943 -15.825 19.563 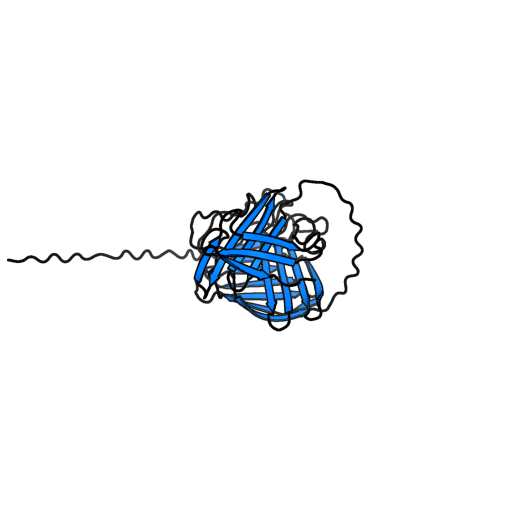1.00 51.75 214 ARG A N 1
ATOM 1577 C CA . ARG A 1 214 ? 0.514 -15.918 19.481 1.00 51.75 214 ARG A CA 1
ATOM 1578 C C . ARG A 1 214 ? 1.104 -16.065 20.881 1.00 51.75 214 ARG A C 1
ATOM 1580 O O . ARG A 1 214 ? 0.985 -15.158 21.698 1.00 51.75 214 ARG A O 1
ATOM 1587 N N . THR A 1 215 ? 1.770 -17.185 21.144 1.00 37.53 215 THR A N 1
ATOM 1588 C CA . THR A 1 215 ? 2.722 -17.326 22.252 1.00 37.53 215 THR A CA 1
ATOM 1589 C C . THR A 1 215 ? 4.062 -16.808 21.738 1.00 37.53 215 THR A C 1
ATOM 1591 O O . THR A 1 215 ? 4.737 -17.474 20.958 1.00 37.53 215 THR A O 1
ATOM 1594 N N . ALA A 1 216 ? 4.419 -15.568 22.064 1.00 36.72 216 ALA A N 1
ATOM 1595 C CA . ALA A 1 216 ? 5.706 -15.011 21.662 1.00 36.72 216 ALA A CA 1
ATOM 1596 C C . ALA A 1 216 ? 6.808 -15.521 22.606 1.00 36.72 216 ALA A C 1
ATOM 1598 O O . ALA A 1 216 ? 6.896 -15.083 23.748 1.00 36.72 216 ALA A O 1
ATOM 1599 N N . SER A 1 217 ? 7.659 -16.431 22.132 1.00 30.77 217 SER A N 1
ATOM 1600 C CA . SER A 1 217 ? 8.958 -16.730 22.744 1.00 30.77 217 SER A CA 1
ATOM 1601 C C . SER A 1 217 ? 10.052 -16.167 21.840 1.00 30.77 217 SER A C 1
ATOM 1603 O O . SER A 1 217 ? 10.289 -16.693 20.755 1.00 30.77 217 SER A O 1
ATOM 1605 N N . GLY A 1 218 ? 10.692 -15.075 22.257 1.00 28.00 218 GLY A N 1
ATOM 1606 C CA . GLY A 1 218 ? 11.803 -14.469 21.528 1.00 28.00 218 GLY A CA 1
ATOM 1607 C C . GLY A 1 218 ? 12.891 -14.005 22.487 1.00 28.00 218 GLY A C 1
ATOM 1608 O O . GLY A 1 218 ? 12.697 -13.054 23.239 1.00 28.00 218 GLY A O 1
ATOM 1609 N N . THR A 1 219 ? 14.040 -14.673 22.458 1.00 24.25 219 THR A N 1
ATOM 1610 C CA . THR A 1 219 ? 15.289 -14.213 23.070 1.00 24.25 219 THR A CA 1
ATOM 1611 C C . THR A 1 219 ? 15.930 -13.162 22.163 1.00 24.25 219 THR A C 1
ATOM 1613 O O . THR A 1 219 ? 16.208 -13.411 20.994 1.00 24.25 219 THR A O 1
ATOM 1616 N N . THR A 1 220 ? 16.156 -11.955 22.683 1.00 26.58 220 THR A N 1
ATOM 1617 C CA . THR A 1 220 ? 16.828 -10.872 21.950 1.00 26.58 220 THR A CA 1
ATOM 1618 C C . THR A 1 220 ? 18.316 -10.847 22.277 1.00 26.58 220 THR A C 1
ATOM 1620 O O . THR A 1 220 ? 18.682 -10.481 23.395 1.00 26.58 220 THR A O 1
ATOM 1623 N N . THR A 1 221 ? 19.180 -11.147 21.309 1.00 21.98 221 THR A N 1
ATOM 1624 C CA . THR A 1 221 ? 20.581 -10.710 21.340 1.00 21.98 221 THR A CA 1
ATOM 1625 C C . THR A 1 221 ? 20.691 -9.332 20.691 1.00 21.98 221 THR A C 1
ATOM 1627 O O . THR A 1 221 ? 20.088 -9.037 19.661 1.00 21.98 221 THR A O 1
ATOM 1630 N N . ARG A 1 222 ? 21.413 -8.436 21.364 1.00 23.58 222 ARG A N 1
ATOM 1631 C CA . ARG A 1 222 ? 21.639 -7.047 20.961 1.00 23.58 222 ARG A CA 1
ATOM 1632 C C . ARG A 1 222 ? 23.024 -6.969 20.333 1.00 23.58 222 ARG A C 1
ATOM 1634 O O . ARG A 1 222 ? 24.004 -7.177 21.037 1.00 23.58 222 ARG A O 1
ATOM 1641 N N . THR A 1 223 ? 23.119 -6.605 19.063 1.00 22.73 223 THR A N 1
ATOM 1642 C CA . THR A 1 223 ? 24.375 -6.131 18.471 1.00 22.73 223 THR A CA 1
ATOM 1643 C C . THR A 1 223 ? 24.154 -4.719 17.940 1.00 22.73 223 THR A C 1
ATOM 1645 O O . THR A 1 223 ? 23.174 -4.427 17.255 1.00 22.73 223 THR A O 1
ATOM 1648 N N . GLY A 1 224 ? 25.015 -3.794 18.366 1.00 27.08 224 GLY A N 1
ATOM 1649 C CA . GLY A 1 224 ? 25.026 -2.428 17.864 1.00 27.08 224 GLY A CA 1
ATOM 1650 C C . GLY A 1 224 ? 25.499 -2.433 16.415 1.00 27.08 224 GLY A C 1
ATOM 1651 O O . GLY A 1 224 ? 26.631 -2.814 16.145 1.00 27.08 224 GLY A O 1
ATOM 1652 N N . ALA A 1 225 ? 24.634 -2.024 15.494 1.00 24.16 225 ALA A N 1
ATOM 1653 C CA . ALA A 1 225 ? 24.985 -1.783 14.103 1.00 24.16 225 ALA A CA 1
ATOM 1654 C C . ALA A 1 225 ? 24.137 -0.630 13.554 1.00 24.16 225 ALA A C 1
ATOM 1656 O O . ALA A 1 225 ? 22.997 -0.416 13.983 1.00 24.16 225 ALA A O 1
ATOM 1657 N N . SER A 1 226 ? 24.697 0.111 12.599 1.00 28.59 226 SER A N 1
ATOM 1658 C CA . SER A 1 226 ? 23.989 1.058 11.738 1.00 28.59 226 SER A CA 1
ATOM 1659 C C . SER A 1 226 ? 22.914 0.311 10.941 1.00 28.59 226 SER A C 1
ATOM 1661 O O . SER A 1 226 ? 23.179 -0.227 9.869 1.00 28.59 226 SER A O 1
ATOM 1663 N N . GLY A 1 227 ? 21.720 0.202 11.520 1.00 35.44 227 GLY A N 1
ATOM 1664 C CA . GLY A 1 227 ? 20.590 -0.500 10.920 1.00 35.44 227 GLY A CA 1
ATOM 1665 C C . GLY A 1 227 ? 19.970 0.265 9.743 1.00 35.44 227 GLY A C 1
ATOM 1666 O O . GLY A 1 227 ? 20.184 1.477 9.621 1.00 35.44 227 GLY A O 1
ATOM 1667 N N . PRO A 1 228 ? 19.184 -0.420 8.892 1.00 43.72 228 PRO A N 1
ATOM 1668 C CA . PRO A 1 228 ? 18.417 0.218 7.822 1.00 43.72 228 PRO A CA 1
ATOM 1669 C C . PRO A 1 228 ? 17.516 1.341 8.374 1.00 43.72 228 PRO A C 1
ATOM 1671 O O . PRO A 1 228 ? 17.190 1.338 9.570 1.00 43.72 228 PRO A O 1
ATOM 1674 N N . PRO A 1 229 ? 17.116 2.320 7.537 1.00 44.75 229 PRO A N 1
ATOM 1675 C CA . PRO A 1 229 ? 16.252 3.409 7.977 1.00 44.75 229 PRO A CA 1
ATOM 1676 C C . PRO A 1 229 ? 14.975 2.856 8.619 1.00 44.75 229 PRO A C 1
ATOM 1678 O O . PRO A 1 229 ? 14.369 1.907 8.120 1.00 44.75 229 PRO A O 1
ATOM 1681 N N . ARG A 1 230 ? 14.575 3.452 9.747 1.00 49.44 230 ARG A N 1
ATOM 1682 C CA . ARG A 1 230 ? 13.279 3.168 10.378 1.00 49.44 230 ARG A CA 1
ATOM 1683 C C . ARG A 1 230 ? 12.285 4.187 9.861 1.00 49.44 230 ARG A C 1
ATOM 1685 O O . ARG A 1 230 ? 12.574 5.381 9.900 1.00 49.44 230 ARG A O 1
ATOM 1692 N N . TYR A 1 231 ? 11.136 3.726 9.399 1.00 56.41 231 TYR A N 1
ATOM 1693 C CA . TYR A 1 231 ? 10.173 4.557 8.688 1.00 56.41 231 TYR A CA 1
ATOM 1694 C C . TYR A 1 231 ? 8.765 4.327 9.247 1.00 56.41 231 TYR A C 1
ATOM 1696 O O . TYR A 1 231 ? 8.438 3.229 9.700 1.00 56.41 231 TYR A O 1
ATOM 1704 N N . TRP A 1 232 ? 7.947 5.379 9.232 1.00 47.88 232 TRP A N 1
ATOM 1705 C CA . TRP A 1 232 ? 6.518 5.298 9.491 1.00 47.88 232 TRP A CA 1
ATOM 1706 C C . TRP A 1 232 ? 5.755 6.402 8.749 1.00 47.88 232 TRP A C 1
ATOM 1708 O O . TRP A 1 232 ? 6.169 7.565 8.721 1.00 47.88 232 TRP A O 1
ATOM 1718 N N . GLY A 1 233 ? 4.622 6.038 8.163 1.00 52.44 233 GLY A N 1
ATOM 1719 C CA . GLY A 1 233 ? 3.657 6.953 7.572 1.00 52.44 233 GLY A CA 1
ATOM 1720 C C . GLY A 1 233 ? 2.309 6.729 8.234 1.00 52.44 233 GLY A C 1
ATOM 1721 O O . GLY A 1 233 ? 1.933 5.588 8.486 1.00 52.44 233 GLY A O 1
ATOM 1722 N N . ALA A 1 234 ? 1.595 7.809 8.527 1.00 52.62 234 ALA A N 1
ATOM 1723 C CA . ALA A 1 234 ? 0.191 7.713 8.887 1.00 52.62 234 ALA A CA 1
ATOM 1724 C C . ALA A 1 234 ? -0.615 8.809 8.237 1.00 52.62 234 ALA A C 1
ATOM 1726 O O . ALA A 1 234 ? -0.159 9.952 8.099 1.00 52.62 234 ALA A O 1
ATOM 1727 N N . THR A 1 235 ? -1.854 8.452 7.937 1.00 51.25 235 THR A N 1
ATOM 1728 C CA . THR A 1 235 ? -2.869 9.415 7.567 1.00 51.25 235 THR A CA 1
ATOM 1729 C C . THR A 1 235 ? -3.899 9.550 8.668 1.00 51.25 235 THR A C 1
ATOM 1731 O O . THR A 1 235 ? -4.311 8.586 9.307 1.00 51.25 235 THR A O 1
ATOM 1734 N N . ALA A 1 236 ? -4.311 10.783 8.916 1.00 52.81 236 ALA A N 1
ATOM 1735 C CA . ALA A 1 236 ? -5.492 11.093 9.693 1.00 52.81 236 ALA A CA 1
ATOM 1736 C C . ALA A 1 236 ? -6.481 11.828 8.783 1.00 52.81 236 ALA A C 1
ATOM 1738 O O . ALA A 1 236 ? -6.075 12.402 7.773 1.00 52.81 236 ALA A O 1
ATOM 1739 N N . SER A 1 237 ? -7.748 11.915 9.199 1.00 48.03 237 SER A N 1
ATOM 1740 C CA . SER A 1 237 ? -8.832 12.568 8.437 1.00 48.03 237 SER A CA 1
ATOM 1741 C C . SER A 1 237 ? -8.643 14.073 8.128 1.00 48.03 237 SER A C 1
ATOM 1743 O O . SER A 1 237 ? -9.594 14.786 7.826 1.00 48.03 237 SER A O 1
ATOM 1745 N N . CYS A 1 238 ? -7.450 14.616 8.383 1.00 56.78 238 CYS A N 1
ATOM 1746 C CA . CYS A 1 238 ? -7.078 16.007 8.146 1.00 56.78 238 CYS A CA 1
ATOM 1747 C C . CYS A 1 238 ? -5.644 16.134 7.590 1.00 56.78 238 CYS A C 1
ATOM 1749 O O . CYS A 1 238 ? -5.039 17.200 7.688 1.00 56.78 238 CYS A O 1
ATOM 1751 N N . GLY A 1 239 ? -5.031 15.056 7.089 1.00 60.53 239 GLY A N 1
ATOM 1752 C CA . GLY A 1 239 ? -3.669 15.106 6.558 1.00 60.53 239 GLY A CA 1
ATOM 1753 C C . GLY A 1 239 ? -2.820 13.860 6.784 1.00 60.53 239 GLY A C 1
ATOM 1754 O O . GLY A 1 239 ? -3.071 13.075 7.696 1.00 60.53 239 GLY A O 1
ATOM 1755 N N . THR A 1 240 ? -1.775 13.721 5.974 1.00 64.56 240 THR A N 1
ATOM 1756 C CA . THR A 1 240 ? -0.727 12.708 6.104 1.00 64.56 240 THR A CA 1
ATOM 1757 C C . THR A 1 240 ? 0.486 13.280 6.816 1.00 64.56 240 THR A C 1
ATOM 1759 O O . THR A 1 240 ? 0.817 14.463 6.716 1.00 64.56 240 THR A O 1
ATOM 1762 N N . ALA A 1 241 ? 1.208 12.424 7.519 1.00 66.75 241 ALA A N 1
ATOM 1763 C CA . ALA A 1 241 ? 2.557 12.718 7.955 1.00 66.75 241 ALA A CA 1
ATOM 1764 C C . ALA A 1 241 ? 3.427 11.489 7.718 1.00 66.75 241 ALA A C 1
ATOM 1766 O O . ALA A 1 241 ? 3.059 10.375 8.086 1.00 66.75 241 ALA A O 1
ATOM 1767 N N . CYS A 1 242 ? 4.599 11.702 7.128 1.00 67.06 242 CYS A N 1
ATOM 1768 C CA . CYS A 1 242 ? 5.649 10.703 7.072 1.00 67.06 242 CYS A CA 1
ATOM 1769 C C . CYS A 1 242 ? 6.826 11.131 7.950 1.00 67.06 242 CYS A C 1
ATOM 1771 O O . CYS A 1 242 ? 7.274 12.287 7.953 1.00 67.06 242 CYS A O 1
ATOM 1773 N N . TRP A 1 243 ? 7.332 10.164 8.698 1.00 71.06 243 TRP A N 1
ATOM 1774 C CA . TRP A 1 243 ? 8.453 10.302 9.604 1.00 71.06 243 TRP A CA 1
ATOM 1775 C C . TRP A 1 243 ? 9.450 9.183 9.332 1.00 71.06 243 TRP A C 1
ATOM 1777 O O . TRP A 1 243 ? 9.079 8.028 9.133 1.00 71.06 243 TRP A O 1
ATOM 1787 N N . THR A 1 244 ? 10.733 9.519 9.306 1.00 70.38 244 THR A N 1
ATOM 1788 C CA . THR A 1 244 ? 11.789 8.529 9.116 1.00 70.38 244 THR A CA 1
ATOM 1789 C C . THR A 1 244 ? 13.039 8.912 9.890 1.00 70.38 244 THR A C 1
ATOM 1791 O O . THR A 1 244 ? 13.360 10.088 10.056 1.00 70.38 244 THR A O 1
ATOM 1794 N N . MET A 1 245 ? 13.768 7.896 10.336 1.00 64.75 245 MET A N 1
ATOM 1795 C CA . MET A 1 245 ? 15.045 8.008 11.031 1.00 64.75 245 MET A CA 1
ATOM 1796 C C . MET A 1 245 ? 16.164 7.469 10.154 1.00 64.75 245 MET A C 1
ATOM 1798 O O . MET A 1 245 ? 16.079 6.340 9.663 1.00 64.75 245 MET A O 1
ATOM 1802 N N . ARG A 1 246 ? 17.244 8.242 10.018 1.00 70.69 246 ARG A N 1
ATOM 1803 C CA . ARG A 1 246 ? 18.503 7.782 9.418 1.00 70.69 246 ARG A CA 1
ATOM 1804 C C . ARG A 1 246 ? 19.656 8.116 10.362 1.00 70.69 246 ARG A C 1
ATOM 1806 O O . ARG A 1 246 ? 20.009 9.279 10.549 1.00 70.69 246 ARG A O 1
ATOM 1813 N N . GLY A 1 247 ? 20.229 7.087 10.985 1.00 79.31 247 GLY A N 1
ATOM 1814 C CA . GLY A 1 247 ? 21.159 7.276 12.100 1.00 79.31 247 GLY A CA 1
ATOM 1815 C C . GLY A 1 247 ? 20.463 7.970 13.277 1.00 79.31 247 GLY A C 1
ATOM 1816 O O . GLY A 1 247 ? 19.398 7.534 13.704 1.00 79.31 247 GLY A O 1
ATOM 1817 N N . ALA A 1 248 ? 21.049 9.060 13.775 1.00 76.38 248 ALA A N 1
ATOM 1818 C CA . ALA A 1 248 ? 20.466 9.896 14.831 1.00 76.38 248 ALA A CA 1
ATOM 1819 C C . ALA A 1 248 ? 19.591 11.050 14.301 1.00 76.38 248 ALA A C 1
ATOM 1821 O O . ALA A 1 248 ? 19.046 11.816 15.094 1.00 76.38 248 ALA A O 1
ATOM 1822 N N . ARG A 1 249 ? 19.468 11.207 12.974 1.00 77.31 249 ARG A N 1
ATOM 1823 C CA . ARG A 1 249 ? 18.723 12.315 12.370 1.00 77.31 249 ARG A CA 1
ATOM 1824 C C . ARG A 1 249 ? 17.290 11.906 12.058 1.00 77.31 249 ARG A C 1
ATOM 1826 O O . ARG A 1 249 ? 17.058 10.906 11.373 1.00 77.31 249 ARG A O 1
ATOM 1833 N N . GLU A 1 250 ? 16.345 12.719 12.521 1.00 78.62 250 GLU A N 1
ATOM 1834 C CA . GLU A 1 250 ? 14.940 12.579 12.156 1.00 78.62 250 GLU A CA 1
ATOM 1835 C C . GLU A 1 250 ? 14.611 13.413 10.919 1.00 78.62 250 GLU A C 1
ATOM 1837 O O . GLU A 1 250 ? 14.997 14.577 10.812 1.00 78.62 250 GLU A O 1
ATOM 1842 N N . HIS A 1 251 ? 13.819 12.846 10.019 1.00 78.81 251 HIS A N 1
ATOM 1843 C CA . HIS A 1 251 ? 13.260 13.535 8.866 1.00 78.81 251 HIS A CA 1
ATOM 1844 C C . HIS A 1 251 ? 11.739 13.451 8.945 1.00 78.81 251 HIS A C 1
ATOM 1846 O O . HIS A 1 251 ? 11.168 12.382 9.163 1.00 78.81 251 HIS A O 1
ATOM 1852 N N . ARG A 1 252 ? 11.076 14.600 8.803 1.00 80.19 252 ARG A N 1
ATOM 1853 C CA . ARG A 1 252 ? 9.629 14.734 8.991 1.00 80.19 252 ARG A CA 1
ATOM 1854 C C . ARG A 1 252 ? 9.049 15.554 7.848 1.00 80.19 252 ARG A C 1
ATOM 1856 O O . ARG A 1 252 ? 9.556 16.638 7.555 1.00 80.19 252 ARG A O 1
ATOM 1863 N N . LYS A 1 253 ? 7.994 15.049 7.221 1.00 76.25 253 LYS A N 1
ATOM 1864 C CA . LYS A 1 253 ? 7.224 15.760 6.195 1.00 76.25 253 LYS A CA 1
ATOM 1865 C C . LYS A 1 253 ? 5.744 15.511 6.487 1.00 76.25 253 LYS A C 1
ATOM 1867 O O . LYS A 1 253 ? 5.369 14.382 6.789 1.00 76.25 253 LYS A O 1
ATOM 1872 N N . ALA A 1 254 ? 4.920 16.552 6.464 1.00 76.81 254 ALA A N 1
ATOM 1873 C CA . ALA A 1 254 ? 3.480 16.402 6.650 1.00 76.81 254 ALA A CA 1
ATOM 1874 C C . ALA A 1 254 ? 2.696 17.262 5.664 1.00 76.81 254 ALA A C 1
ATOM 1876 O O . ALA A 1 254 ? 3.119 18.356 5.279 1.00 76.81 254 ALA A O 1
ATOM 1877 N N . PHE A 1 255 ? 1.536 16.747 5.295 1.00 77.31 255 PHE A N 1
ATOM 1878 C CA . PHE A 1 255 ? 0.603 17.321 4.352 1.00 77.31 255 PHE A CA 1
ATOM 1879 C C . PHE A 1 255 ? -0.755 17.399 5.036 1.00 77.31 255 PHE A C 1
ATOM 1881 O O . PHE A 1 255 ? -1.317 16.378 5.413 1.00 77.31 255 PHE A O 1
ATOM 1888 N N . VAL A 1 256 ? -1.275 18.602 5.250 1.00 79.44 256 VAL A N 1
ATOM 1889 C CA . VAL A 1 256 ? -2.528 18.807 5.984 1.00 79.44 256 VAL A CA 1
ATOM 1890 C C . VAL A 1 256 ? -3.630 19.124 4.987 1.00 79.44 256 VAL A C 1
ATOM 1892 O O . VAL A 1 256 ? -3.501 20.063 4.197 1.00 79.44 256 VAL A O 1
ATOM 1895 N N . CYS A 1 257 ? -4.715 18.359 5.050 1.00 74.75 257 CYS A N 1
ATOM 1896 C CA . CYS A 1 257 ? -5.920 18.571 4.261 1.00 74.75 257 CYS A CA 1
ATOM 1897 C C . CYS A 1 257 ? -7.081 18.969 5.169 1.00 74.75 257 CYS A C 1
ATOM 1899 O O . CYS A 1 257 ? -7.225 18.460 6.276 1.00 74.75 257 CYS A O 1
ATOM 1901 N N . GLU A 1 258 ? -7.940 19.850 4.686 1.00 79.06 258 GLU A N 1
ATOM 1902 C CA . GLU A 1 258 ? -9.205 20.191 5.330 1.00 79.06 258 GLU A CA 1
ATOM 1903 C C . GLU A 1 258 ? -10.242 20.347 4.222 1.00 79.06 258 GLU A C 1
ATOM 1905 O O . GLU A 1 258 ? -9.969 20.989 3.204 1.00 79.06 258 GLU A O 1
ATOM 1910 N N . ASP A 1 259 ? -11.393 19.699 4.388 1.00 79.31 259 ASP A N 1
ATOM 1911 C CA . ASP A 1 259 ? -12.498 19.719 3.422 1.00 79.31 259 ASP A CA 1
ATOM 1912 C C . ASP A 1 259 ? -12.062 19.335 1.993 1.00 79.31 259 ASP A C 1
ATOM 1914 O O . ASP A 1 259 ? -12.370 20.015 1.012 1.00 79.31 259 ASP A O 1
ATOM 1918 N N . GLY A 1 260 ? -11.253 18.274 1.883 1.00 73.81 260 GLY A N 1
ATOM 1919 C CA . GLY A 1 260 ? -10.727 17.769 0.610 1.00 73.81 260 GLY A CA 1
ATOM 1920 C C . GLY A 1 260 ? -9.710 18.680 -0.084 1.00 73.81 260 GLY A C 1
ATOM 1921 O O . GLY A 1 260 ? -9.282 18.391 -1.202 1.00 73.81 260 GLY A O 1
ATOM 1922 N N . ARG A 1 261 ? -9.279 19.773 0.559 1.00 79.00 261 ARG A N 1
ATOM 1923 C CA . ARG A 1 261 ? -8.291 20.713 0.017 1.00 79.00 261 ARG A CA 1
ATOM 1924 C C . ARG A 1 261 ? -7.019 20.734 0.848 1.00 79.00 261 ARG A C 1
ATOM 1926 O O . ARG A 1 261 ? -7.046 20.638 2.070 1.00 79.00 261 ARG A O 1
ATOM 1933 N N . VAL A 1 262 ? -5.891 20.921 0.170 1.00 79.50 262 VAL A N 1
ATOM 1934 C CA . VAL A 1 262 ? -4.582 21.084 0.813 1.00 79.50 262 VAL A CA 1
ATOM 1935 C C . VAL A 1 262 ? -4.554 22.424 1.543 1.00 79.50 262 VAL A C 1
ATOM 1937 O O . VAL A 1 262 ? -4.660 23.472 0.907 1.00 79.50 262 VAL A O 1
ATOM 1940 N N . ARG A 1 263 ? -4.401 22.397 2.868 1.00 81.88 263 ARG A N 1
ATOM 1941 C CA . ARG A 1 263 ? -4.265 23.604 3.697 1.00 81.88 263 ARG A CA 1
ATOM 1942 C C . ARG A 1 263 ? -2.814 23.989 3.880 1.00 81.88 263 ARG A C 1
ATOM 1944 O O . ARG A 1 263 ? -2.431 25.111 3.574 1.00 81.88 263 ARG A O 1
ATOM 1951 N N . ASP A 1 264 ? -2.015 23.039 4.350 1.00 78.56 264 ASP A N 1
ATOM 1952 C CA . ASP A 1 264 ? -0.637 23.294 4.734 1.00 78.56 264 ASP A CA 1
ATOM 1953 C C . ASP A 1 264 ? 0.303 22.201 4.261 1.00 78.56 264 ASP A C 1
ATOM 1955 O O . ASP A 1 264 ? -0.016 21.013 4.180 1.00 78.56 264 ASP A O 1
ATOM 1959 N N . ARG A 1 265 ? 1.519 22.654 3.985 1.00 75.88 265 ARG A N 1
ATOM 1960 C CA . ARG A 1 265 ? 2.646 21.854 3.537 1.00 75.88 265 ARG A CA 1
ATOM 1961 C C . ARG A 1 265 ? 3.779 22.081 4.527 1.00 75.88 265 ARG A C 1
ATOM 1963 O O . ARG A 1 265 ? 4.445 23.121 4.521 1.00 75.88 265 ARG A O 1
ATOM 1970 N N . LEU A 1 266 ? 3.920 21.154 5.468 1.00 75.06 266 LEU A N 1
ATOM 1971 C CA . LEU A 1 266 ? 4.779 21.327 6.631 1.00 75.06 266 LEU A CA 1
ATOM 1972 C C . LEU A 1 266 ? 6.138 20.684 6.382 1.00 75.06 266 LEU A C 1
ATOM 1974 O O . LEU A 1 266 ? 6.351 19.490 6.595 1.00 75.06 266 LEU A O 1
ATOM 1978 N N . TRP A 1 267 ? 7.063 21.540 5.950 1.00 72.19 267 TRP A N 1
ATOM 1979 C CA . TRP A 1 267 ? 8.467 21.212 5.715 1.00 72.19 267 TRP A CA 1
ATOM 1980 C C . TRP A 1 267 ? 9.361 21.712 6.846 1.00 72.19 267 TRP A C 1
ATOM 1982 O O . TRP A 1 267 ? 9.226 22.854 7.298 1.00 72.19 267 TRP A O 1
ATOM 1992 N N . GLY A 1 268 ? 10.335 20.890 7.228 1.00 64.88 268 GLY A N 1
ATOM 1993 C CA . GLY A 1 268 ? 11.428 21.277 8.114 1.00 64.88 268 GLY A CA 1
ATOM 1994 C C . GLY A 1 268 ? 11.294 20.732 9.534 1.00 64.88 268 GLY A C 1
ATOM 1995 O O . GLY A 1 268 ? 10.197 20.544 10.061 1.00 64.88 268 GLY A O 1
ATOM 1996 N N . GLU A 1 269 ? 12.450 20.522 10.165 1.00 65.19 269 GLU A N 1
ATOM 1997 C CA . GLU A 1 269 ? 12.636 19.805 11.438 1.00 65.19 269 GLU A CA 1
ATOM 1998 C C . GLU A 1 269 ? 11.795 20.365 12.609 1.00 65.19 269 GLU A C 1
ATOM 2000 O O . GLU A 1 269 ? 11.531 19.659 13.580 1.00 65.19 269 GLU A O 1
ATOM 2005 N N . LYS A 1 270 ? 11.317 21.617 12.507 1.00 70.31 270 LYS A N 1
ATOM 2006 C CA . LYS A 1 270 ? 10.572 22.327 13.564 1.00 70.31 270 LYS A CA 1
ATOM 2007 C C . LYS A 1 270 ? 9.058 22.450 13.340 1.00 70.31 270 LYS A C 1
ATOM 2009 O O . LYS A 1 270 ? 8.371 22.946 14.231 1.00 70.31 270 LYS A O 1
ATOM 2014 N N . LYS A 1 271 ? 8.519 22.054 12.179 1.00 74.19 271 LYS A N 1
ATOM 2015 C CA . LYS A 1 271 ? 7.080 22.238 11.873 1.00 74.19 271 LYS A CA 1
ATOM 2016 C C . LYS A 1 271 ? 6.201 21.065 12.299 1.00 74.19 271 LYS A C 1
ATOM 2018 O O . LYS A 1 271 ? 5.010 21.251 12.548 1.00 74.19 271 LYS A O 1
ATOM 2023 N N . VAL A 1 272 ? 6.800 19.882 12.410 1.00 72.25 272 VAL A N 1
ATOM 2024 C CA . VAL A 1 272 ? 6.148 18.641 12.832 1.00 72.25 272 VAL A CA 1
ATOM 2025 C C . VAL A 1 272 ? 6.957 18.052 13.977 1.00 72.25 272 VAL A C 1
ATOM 2027 O O . VAL A 1 272 ? 8.176 17.940 13.873 1.00 72.25 272 VAL A O 1
ATOM 2030 N N . VAL A 1 273 ? 6.296 17.669 15.065 1.00 74.31 273 VAL A N 1
ATOM 2031 C CA . VAL A 1 273 ? 6.888 16.937 16.185 1.00 74.31 273 VAL A CA 1
ATOM 2032 C C . VAL A 1 273 ? 6.234 15.576 16.264 1.00 74.31 273 VAL A C 1
ATOM 2034 O O . VAL A 1 273 ? 5.030 15.479 16.477 1.00 74.31 273 VAL A O 1
ATOM 2037 N N . VAL A 1 274 ? 7.037 14.533 16.089 1.00 67.75 274 VAL A N 1
ATOM 2038 C CA . VAL A 1 274 ? 6.604 13.148 16.245 1.00 67.75 274 VAL A CA 1
ATOM 2039 C C . VAL A 1 274 ? 7.176 12.645 17.559 1.00 67.75 274 VAL A C 1
ATOM 2041 O O . VAL A 1 274 ? 8.387 12.643 17.757 1.00 67.75 274 VAL A O 1
ATOM 2044 N N . GLY A 1 275 ? 6.295 12.298 18.491 1.00 67.31 275 GLY A N 1
ATOM 2045 C CA . GLY A 1 275 ? 6.664 11.688 19.760 1.00 67.31 275 GLY A CA 1
ATOM 2046 C C . GLY A 1 275 ? 6.462 10.183 19.693 1.00 67.31 275 GLY A C 1
ATOM 2047 O O . GLY A 1 275 ? 5.329 9.737 19.497 1.00 67.31 275 GLY A O 1
ATOM 2048 N N . GLN A 1 276 ? 7.541 9.422 19.887 1.00 61.50 276 GLN A N 1
ATOM 2049 C CA . GLN A 1 276 ? 7.465 7.977 20.064 1.00 61.50 276 GLN A CA 1
ATOM 2050 C C . GLN A 1 276 ? 6.950 7.630 21.456 1.00 61.50 276 GLN A C 1
ATOM 2052 O O . GLN A 1 276 ? 7.448 8.151 22.454 1.00 61.50 276 GLN A O 1
ATOM 2057 N N . ARG A 1 277 ? 6.006 6.693 21.544 1.00 52.59 277 ARG A N 1
ATOM 2058 C CA . ARG A 1 277 ? 5.592 6.097 22.813 1.00 52.59 277 ARG A CA 1
ATOM 2059 C C . ARG A 1 277 ? 5.687 4.575 22.728 1.00 52.59 277 ARG A C 1
ATOM 2061 O O . ARG A 1 277 ? 4.789 3.933 22.208 1.00 52.59 277 ARG A O 1
ATOM 2068 N N . GLY A 1 278 ? 6.773 4.028 23.273 1.00 52.69 278 GLY A N 1
ATOM 2069 C CA . GLY A 1 278 ? 7.098 2.595 23.261 1.00 52.69 278 GLY A CA 1
ATOM 2070 C C . GLY A 1 278 ? 8.586 2.373 22.986 1.00 52.69 278 GLY A C 1
ATOM 2071 O O . GLY A 1 278 ? 9.219 3.190 22.314 1.00 52.69 278 GLY A O 1
ATOM 2072 N N . ARG A 1 279 ? 9.178 1.292 23.513 1.00 50.16 279 ARG A N 1
ATOM 2073 C CA . ARG A 1 279 ? 10.625 1.024 23.365 1.00 50.16 279 ARG A CA 1
ATOM 2074 C C . ARG A 1 279 ? 11.011 0.619 21.931 1.00 50.16 279 ARG A C 1
ATOM 2076 O O . ARG A 1 279 ? 12.185 0.735 21.583 1.00 50.16 279 ARG A O 1
ATOM 2083 N N . ARG A 1 280 ? 10.049 0.195 21.095 1.00 56.28 280 ARG A N 1
ATOM 2084 C CA . ARG A 1 280 ? 10.259 -0.240 19.698 1.00 56.28 280 ARG A CA 1
ATOM 2085 C C . ARG A 1 280 ? 9.077 0.123 18.785 1.00 56.28 280 ARG A C 1
ATOM 2087 O O . ARG A 1 280 ? 8.598 -0.713 18.038 1.00 56.28 280 ARG A O 1
ATOM 2094 N N . ALA A 1 281 ? 8.580 1.353 18.845 1.00 50.91 281 ALA A N 1
ATOM 2095 C CA . ALA A 1 281 ? 7.367 1.733 18.114 1.00 50.91 281 ALA A CA 1
ATOM 2096 C C . ALA A 1 281 ? 7.586 1.966 16.604 1.00 50.91 281 ALA A C 1
ATOM 2098 O O . ALA A 1 281 ? 6.626 2.217 15.877 1.00 50.91 281 ALA A O 1
ATOM 2099 N N . ALA A 1 282 ? 8.840 1.968 16.135 1.00 52.06 282 ALA A N 1
ATOM 2100 C CA . ALA A 1 282 ? 9.175 2.237 14.740 1.00 52.06 282 ALA A CA 1
ATOM 2101 C C . ALA A 1 282 ? 9.297 0.932 13.958 1.00 52.06 282 ALA A C 1
ATOM 2103 O O . ALA A 1 282 ? 10.025 0.026 14.373 1.00 52.06 282 ALA A O 1
ATOM 2104 N N . TRP A 1 283 ? 8.614 0.870 12.815 1.00 51.59 283 TRP A N 1
ATOM 2105 C CA . TRP A 1 283 ? 8.708 -0.263 11.910 1.00 51.59 283 TRP A CA 1
ATOM 2106 C C . TRP A 1 283 ? 10.131 -0.384 11.357 1.00 51.59 283 TRP A C 1
ATOM 2108 O O . TRP A 1 283 ? 10.790 0.610 11.031 1.00 51.59 283 TRP A O 1
ATOM 2118 N N . SER A 1 284 ? 10.618 -1.619 11.298 1.00 48.47 284 SER A N 1
ATOM 2119 C CA . SER A 1 284 ? 11.958 -1.954 10.832 1.00 48.47 284 SER A CA 1
ATOM 2120 C C . SER A 1 284 ? 11.843 -2.940 9.681 1.00 48.47 284 SER A C 1
ATOM 2122 O O . SER A 1 284 ? 11.310 -4.037 9.855 1.00 48.47 284 SER A O 1
ATOM 2124 N N . LEU A 1 285 ? 12.434 -2.567 8.543 1.00 46.12 285 LEU A N 1
ATOM 2125 C CA . LEU A 1 285 ? 12.611 -3.432 7.374 1.00 46.12 285 LEU A CA 1
ATOM 2126 C C . LEU A 1 285 ? 13.383 -4.720 7.683 1.00 46.12 285 LEU A C 1
ATOM 2128 O O . LEU A 1 285 ? 13.390 -5.602 6.850 1.00 46.12 285 LEU A O 1
ATOM 2132 N N . ALA A 1 286 ? 14.057 -4.836 8.831 1.00 45.31 286 ALA A N 1
ATOM 2133 C CA . ALA A 1 286 ? 14.807 -6.040 9.193 1.00 45.31 286 ALA A CA 1
ATOM 2134 C C . ALA A 1 286 ? 14.019 -7.002 10.097 1.00 45.31 286 ALA A C 1
ATOM 2136 O O . ALA A 1 286 ? 14.318 -8.188 10.144 1.00 45.31 286 ALA A O 1
ATOM 2137 N N . THR A 1 287 ? 13.031 -6.505 10.848 1.00 49.72 287 THR A N 1
ATOM 2138 C CA . THR A 1 287 ? 12.312 -7.300 11.866 1.00 49.72 287 THR A CA 1
ATOM 2139 C C . THR A 1 287 ? 10.807 -7.385 11.617 1.00 49.72 287 THR A C 1
ATOM 2141 O O . THR A 1 287 ? 10.101 -8.051 12.375 1.00 49.72 287 THR A O 1
ATOM 2144 N N . GLY A 1 288 ? 10.299 -6.674 10.604 1.00 50.72 288 GLY A N 1
ATOM 2145 C CA . GLY A 1 288 ? 8.870 -6.511 10.348 1.00 50.72 288 GLY A CA 1
ATOM 2146 C C . GLY A 1 288 ? 8.124 -5.867 11.523 1.00 50.72 288 GLY A C 1
ATOM 2147 O O . GLY A 1 288 ? 8.731 -5.334 12.460 1.00 50.72 288 GLY A O 1
ATOM 2148 N N . LEU A 1 289 ? 6.788 -5.959 11.501 1.00 49.34 289 LEU A N 1
ATOM 2149 C CA . LEU A 1 289 ? 5.932 -5.578 12.638 1.00 49.34 289 LEU A CA 1
ATOM 2150 C C . LEU A 1 289 ? 6.183 -6.450 13.879 1.00 49.34 289 LEU A C 1
ATOM 2152 O O . LEU A 1 289 ? 5.945 -6.012 14.998 1.00 49.34 289 LEU A O 1
ATOM 2156 N N . VAL A 1 290 ? 6.709 -7.663 13.691 1.00 47.31 290 VAL A N 1
ATOM 2157 C CA . VAL A 1 290 ? 6.953 -8.646 14.756 1.00 47.31 290 VAL A CA 1
ATOM 2158 C C . VAL A 1 290 ? 7.946 -8.152 15.815 1.00 47.31 290 VAL A C 1
ATOM 2160 O O . VAL A 1 290 ? 7.843 -8.536 16.976 1.00 47.31 290 VAL A O 1
ATOM 2163 N N . GLY A 1 291 ? 8.898 -7.297 15.435 1.00 51.00 291 GLY A N 1
ATOM 2164 C CA . GLY A 1 291 ? 9.868 -6.712 16.365 1.00 51.00 291 GLY A CA 1
ATOM 2165 C C . GLY A 1 291 ? 9.389 -5.449 17.090 1.00 51.00 291 GLY A C 1
ATOM 2166 O O . GLY A 1 291 ? 10.125 -4.945 17.945 1.00 51.00 291 GLY A O 1
ATOM 2167 N N . ALA A 1 292 ? 8.213 -4.915 16.745 1.00 46.88 292 ALA A N 1
ATOM 2168 C CA . ALA A 1 292 ? 7.710 -3.658 17.286 1.00 46.88 292 ALA A CA 1
ATOM 2169 C C . ALA A 1 292 ? 6.927 -3.875 18.596 1.00 46.88 292 ALA A C 1
ATOM 2171 O O . ALA A 1 292 ? 6.026 -4.702 18.671 1.00 46.88 292 ALA A O 1
ATOM 2172 N N . GLU A 1 293 ? 7.260 -3.110 19.638 1.00 45.91 293 GLU A N 1
ATOM 2173 C CA . GLU A 1 293 ? 6.637 -3.167 20.971 1.00 45.91 293 GLU A CA 1
ATOM 2174 C C . GLU A 1 293 ? 6.092 -1.782 21.339 1.00 45.91 293 GLU A C 1
ATOM 2176 O O . GLU A 1 293 ? 6.864 -0.820 21.477 1.00 45.91 293 GLU A O 1
ATOM 2181 N N . GLY A 1 294 ? 4.767 -1.702 21.517 1.00 44.56 294 GLY A N 1
ATOM 2182 C CA . GLY A 1 294 ? 4.027 -0.481 21.838 1.00 44.56 294 GLY A CA 1
ATOM 2183 C C . GLY A 1 294 ? 4.040 0.522 20.686 1.00 44.56 294 GLY A C 1
ATOM 2184 O O . GLY A 1 294 ? 4.862 1.435 20.668 1.00 44.56 294 GLY A O 1
ATOM 2185 N N . CYS A 1 295 ? 3.132 0.372 19.720 1.00 44.12 295 CYS A N 1
ATOM 2186 C CA . CYS A 1 295 ? 3.034 1.280 18.575 1.00 44.12 295 CYS A CA 1
ATOM 2187 C C . CYS A 1 295 ? 2.109 2.465 18.896 1.00 44.12 295 CYS A C 1
ATOM 2189 O O . CYS A 1 295 ? 0.965 2.530 18.458 1.00 44.12 295 CYS A O 1
ATOM 2191 N N . GLY A 1 296 ? 2.592 3.419 19.696 1.00 39.34 296 GLY A N 1
ATOM 2192 C CA . GLY A 1 296 ? 1.896 4.683 19.940 1.00 39.34 296 GLY A CA 1
ATOM 2193 C C . GLY A 1 296 ? 2.696 5.871 19.418 1.00 39.34 296 GLY A C 1
ATOM 2194 O O . GLY A 1 296 ? 3.849 6.050 19.810 1.00 39.34 296 GLY A O 1
ATOM 2195 N N . TRP A 1 297 ? 2.076 6.723 18.599 1.00 44.81 297 TRP A N 1
ATOM 2196 C CA . TRP A 1 297 ? 2.704 7.947 18.097 1.00 44.81 297 TRP A CA 1
ATOM 2197 C C . TRP A 1 297 ? 1.798 9.157 18.298 1.00 44.81 297 TRP A C 1
ATOM 2199 O O . TRP A 1 297 ? 0.589 9.116 18.067 1.00 44.81 297 TRP A O 1
ATOM 2209 N N . ILE A 1 298 ? 2.400 10.263 18.730 1.00 48.25 298 ILE A N 1
ATOM 2210 C CA . ILE A 1 298 ? 1.726 11.559 18.814 1.00 48.25 298 ILE A CA 1
ATOM 2211 C C . ILE A 1 298 ? 2.357 12.460 17.766 1.00 48.25 298 ILE A C 1
ATOM 2213 O O . ILE A 1 298 ? 3.548 12.756 17.851 1.00 48.25 298 ILE A O 1
ATOM 2217 N N . ILE A 1 299 ? 1.554 12.916 16.809 1.00 52.59 299 ILE A N 1
ATOM 2218 C CA . ILE A 1 299 ? 1.984 13.901 15.822 1.00 52.59 299 ILE A CA 1
ATOM 2219 C C . ILE A 1 299 ? 1.440 15.257 16.266 1.00 52.59 299 ILE A C 1
ATOM 2221 O O . ILE A 1 299 ? 0.238 15.434 16.468 1.00 52.59 299 ILE A O 1
ATOM 2225 N N . ARG A 1 300 ? 2.338 16.222 16.448 1.00 54.97 300 ARG A N 1
ATOM 2226 C CA . ARG A 1 300 ? 1.991 17.630 16.637 1.00 54.97 300 ARG A CA 1
ATOM 2227 C C . ARG A 1 300 ? 2.449 18.403 15.423 1.00 54.97 300 ARG A C 1
ATOM 2229 O O . ARG A 1 300 ? 3.578 18.232 14.970 1.00 54.97 300 ARG A O 1
ATOM 2236 N N . TRP A 1 301 ? 1.614 19.309 14.951 1.00 57.38 301 TRP A N 1
ATOM 2237 C CA . TRP A 1 301 ? 2.008 20.257 13.926 1.00 57.38 301 TRP A CA 1
ATOM 2238 C C . TRP A 1 301 ? 1.607 21.674 14.303 1.00 57.38 301 TRP A C 1
ATOM 2240 O O . TRP A 1 301 ? 0.672 21.897 15.080 1.00 57.38 301 TRP A O 1
ATOM 2250 N N . ARG A 1 302 ? 2.355 22.633 13.754 1.00 44.50 302 ARG A N 1
ATOM 2251 C CA . ARG A 1 302 ? 2.127 24.062 13.957 1.00 44.50 302 ARG A CA 1
ATOM 2252 C C . ARG A 1 302 ? 1.533 24.679 12.696 1.00 44.50 302 ARG A C 1
ATOM 2254 O O . ARG A 1 302 ? 2.191 24.684 11.660 1.00 44.50 302 ARG A O 1
ATOM 2261 N N . VAL A 1 303 ? 0.327 25.229 12.811 1.00 51.28 303 VAL A N 1
ATOM 2262 C CA . VAL A 1 303 ? -0.357 25.977 11.742 1.00 51.28 303 VAL A CA 1
ATOM 2263 C C . VAL A 1 303 ? -0.614 27.387 12.259 1.00 51.28 303 VAL A C 1
ATOM 2265 O O . VAL A 1 303 ? -1.153 27.552 13.352 1.00 51.28 303 VAL A O 1
ATOM 2268 N N . ALA A 1 304 ? -0.161 28.403 11.517 1.00 49.62 304 ALA A N 1
ATOM 2269 C CA . ALA A 1 304 ? -0.355 29.821 11.848 1.00 49.62 304 ALA A CA 1
ATOM 2270 C C . ALA A 1 304 ? 0.026 30.217 13.299 1.00 49.62 304 ALA A C 1
ATOM 2272 O O . ALA A 1 304 ? -0.656 31.003 13.947 1.00 49.62 304 ALA A O 1
ATOM 2273 N N . GLY A 1 305 ? 1.113 29.650 13.838 1.00 38.09 305 GLY A N 1
ATOM 2274 C CA . GLY A 1 305 ? 1.625 29.977 15.178 1.00 38.09 305 GLY A CA 1
ATOM 2275 C C . GLY A 1 305 ? 1.065 29.129 16.329 1.00 38.09 305 GLY A C 1
ATOM 2276 O O . GLY A 1 305 ? 1.728 29.039 17.368 1.00 38.09 305 GLY A O 1
ATOM 2277 N N . TRP A 1 306 ? -0.041 28.409 16.119 1.00 30.61 306 TRP A N 1
ATOM 2278 C CA . TRP A 1 306 ? -0.714 27.581 17.127 1.00 30.61 306 TRP A CA 1
ATOM 2279 C C . TRP A 1 306 ? -0.410 26.088 16.955 1.00 30.61 306 TRP A C 1
ATOM 2281 O O . TRP A 1 306 ? -0.248 25.590 15.839 1.00 30.61 306 TRP A O 1
ATOM 2291 N N . TRP A 1 307 ? -0.331 25.358 18.070 1.00 38.66 307 TRP A N 1
ATOM 2292 C CA . TRP A 1 307 ? -0.201 23.900 18.067 1.00 38.66 307 TRP A CA 1
ATOM 2293 C C . TRP A 1 307 ? -1.584 23.254 18.003 1.00 38.66 307 TRP A C 1
ATOM 2295 O O . TRP A 1 307 ? -2.409 23.487 18.886 1.00 38.66 307 TRP A O 1
ATOM 2305 N N . ARG A 1 308 ? -1.824 22.399 17.003 1.00 45.12 308 ARG A N 1
ATOM 2306 C CA . ARG A 1 308 ? -2.978 21.487 17.006 1.00 45.12 308 ARG A CA 1
ATOM 2307 C C . ARG A 1 308 ? -2.533 20.095 17.451 1.00 45.12 308 ARG A C 1
ATOM 2309 O O . ARG A 1 308 ? -1.466 19.612 17.071 1.00 45.12 308 ARG A O 1
ATOM 2316 N N . TRP A 1 309 ? -3.360 19.467 18.283 1.00 33.97 309 TRP A N 1
ATOM 2317 C CA . TRP A 1 309 ? -3.135 18.122 18.800 1.00 33.97 309 TRP A CA 1
ATOM 2318 C C . TRP A 1 309 ? -3.985 17.121 18.032 1.00 33.97 309 TRP A C 1
ATOM 2320 O O . TRP A 1 309 ? -5.207 17.255 17.985 1.00 33.97 309 TRP A O 1
ATOM 2330 N N . ARG A 1 310 ? -3.360 16.058 17.524 1.00 46.28 310 ARG A N 1
ATOM 2331 C CA . ARG A 1 310 ? -4.078 14.819 17.232 1.00 46.28 310 ARG A CA 1
ATOM 2332 C C . ARG A 1 310 ? -3.260 13.642 17.739 1.00 46.28 310 ARG A C 1
ATOM 2334 O O . ARG A 1 310 ? -2.102 13.449 17.386 1.00 46.28 310 ARG A O 1
ATOM 2341 N N . CYS A 1 311 ? -3.855 12.900 18.659 1.00 30.89 311 CYS A N 1
ATOM 2342 C CA . CYS A 1 311 ? -3.247 11.713 19.233 1.00 30.89 311 CYS A CA 1
ATOM 2343 C C . CYS A 1 311 ? -3.562 10.546 18.291 1.00 30.89 311 CYS A C 1
ATOM 2345 O O . CYS A 1 311 ? -4.741 10.234 18.119 1.00 30.89 311 CYS A O 1
ATOM 2347 N N . GLY A 1 312 ? -2.548 9.907 17.699 1.00 39.75 312 GLY A N 1
ATOM 2348 C CA . GLY A 1 3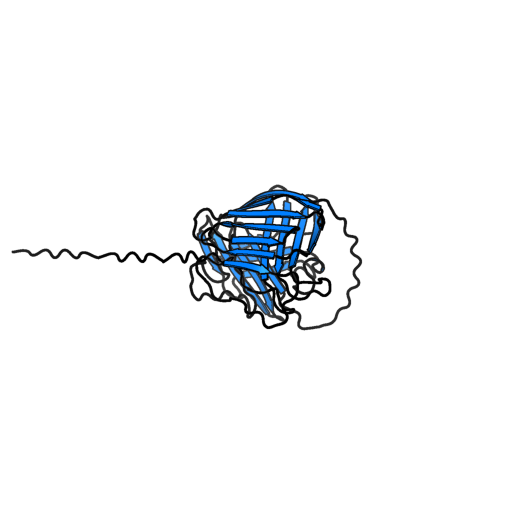12 ? -2.707 8.546 17.191 1.00 39.75 312 GLY A CA 1
ATOM 2349 C C . GLY A 1 312 ? -2.923 7.652 18.409 1.00 39.75 312 GLY A C 1
ATOM 2350 O O . GLY A 1 312 ? -1.981 7.353 19.144 1.00 39.75 312 GLY A O 1
ATOM 2351 N N . ARG A 1 313 ? -4.184 7.365 18.749 1.00 37.53 313 ARG A N 1
ATOM 2352 C CA . ARG A 1 313 ? -4.522 6.649 19.987 1.00 37.53 313 ARG A CA 1
ATOM 2353 C C . ARG A 1 313 ? -4.303 5.144 19.813 1.00 37.53 313 ARG A C 1
ATOM 2355 O O . ARG A 1 313 ? -4.743 4.579 18.828 1.00 37.53 313 ARG A O 1
ATOM 2362 N N . ARG A 1 314 ? -3.655 4.554 20.832 1.00 31.00 314 ARG A N 1
ATOM 2363 C CA . ARG A 1 314 ? -3.541 3.120 21.181 1.00 31.00 314 ARG A CA 1
ATOM 2364 C C . ARG A 1 314 ? -3.623 2.129 20.002 1.00 31.00 314 ARG A C 1
ATOM 2366 O O . ARG A 1 314 ? -4.699 1.637 19.688 1.00 31.00 314 ARG A O 1
ATOM 2373 N N . LEU A 1 315 ? -2.463 1.693 19.515 1.00 34.12 315 LEU A N 1
ATOM 2374 C CA . LEU A 1 315 ? -2.234 0.263 19.290 1.00 34.12 315 LEU A CA 1
ATOM 2375 C C . LEU A 1 315 ? -1.555 -0.241 20.574 1.00 34.12 315 LEU A C 1
ATOM 2377 O O . LEU A 1 315 ? -0.465 0.232 20.911 1.00 34.12 315 LEU A O 1
ATOM 2381 N N . LEU A 1 316 ? -2.260 -1.058 21.362 1.00 32.56 316 LEU A N 1
ATOM 2382 C CA . LEU A 1 316 ? -1.691 -1.735 22.534 1.00 32.56 316 LEU A CA 1
ATOM 2383 C C . LEU A 1 316 ? -0.988 -3.016 22.094 1.00 32.56 316 LEU A C 1
ATOM 2385 O O . LEU A 1 316 ? -1.574 -3.719 21.244 1.00 32.56 316 LEU A O 1
#